Protein AF-A0A846FZV4-F1 (afdb_monomer)

pLDDT: mean 85.14, std 14.46, range [34.59, 98.0]

Structure (mmCIF, N/CA/C/O backbone):
data_AF-A0A846FZV4-F1
#
_entry.id   AF-A0A846FZV4-F1
#
loop_
_atom_site.group_PDB
_atom_site.id
_atom_site.type_symbol
_atom_site.label_atom_id
_atom_site.label_alt_id
_atom_site.label_comp_id
_atom_site.label_asym_id
_atom_site.label_entity_id
_atom_site.label_seq_id
_atom_site.pdbx_PDB_ins_code
_atom_site.Cartn_x
_atom_site.Cartn_y
_atom_site.Cartn_z
_atom_site.occupancy
_atom_site.B_iso_or_equiv
_atom_site.auth_seq_id
_atom_site.auth_comp_id
_atom_site.auth_asym_id
_atom_site.auth_atom_id
_atom_site.pdbx_PDB_model_num
ATOM 1 N N . MET A 1 1 ? -3.092 -12.513 44.403 1.00 41.78 1 MET A N 1
ATOM 2 C CA . MET A 1 1 ? -2.602 -11.626 43.325 1.00 41.78 1 MET A CA 1
ATOM 3 C C . MET A 1 1 ? -3.564 -11.769 42.161 1.00 41.78 1 MET A C 1
ATOM 5 O O . MET A 1 1 ? -3.718 -12.885 41.684 1.00 41.78 1 MET A O 1
ATOM 9 N N . ALA A 1 2 ? -4.279 -10.711 41.774 1.00 41.66 2 ALA A N 1
ATOM 10 C CA . ALA A 1 2 ? -5.130 -10.760 40.585 1.00 41.66 2 ALA A CA 1
ATOM 11 C C . ALA A 1 2 ? -4.229 -10.895 39.349 1.00 41.66 2 ALA A C 1
ATOM 13 O O . ALA A 1 2 ? -3.274 -10.129 39.214 1.00 41.66 2 ALA A O 1
ATOM 14 N N . GLN A 1 3 ? -4.482 -11.891 38.492 1.00 39.38 3 GLN A N 1
ATOM 15 C CA . GLN A 1 3 ? -3.812 -11.974 37.195 1.00 39.38 3 GLN A CA 1
ATOM 16 C C . GLN A 1 3 ? -4.060 -10.669 36.442 1.00 39.38 3 GLN A C 1
ATOM 18 O O . GLN A 1 3 ? -5.192 -10.193 36.391 1.00 39.38 3 GLN A O 1
ATOM 23 N N . ASN A 1 4 ? -2.998 -10.085 35.888 1.00 41.81 4 ASN A N 1
ATOM 24 C CA . ASN A 1 4 ? -3.114 -8.930 35.015 1.00 41.81 4 ASN A CA 1
ATOM 25 C C . ASN A 1 4 ? -3.988 -9.328 33.807 1.00 41.81 4 ASN A C 1
ATOM 27 O O . ASN A 1 4 ? -3.527 -10.143 33.005 1.00 41.81 4 ASN A O 1
ATOM 31 N N . PRO A 1 5 ? -5.208 -8.782 33.642 1.00 47.88 5 PRO A N 1
ATOM 32 C CA . PRO A 1 5 ? -6.059 -9.112 32.498 1.00 47.88 5 PRO A CA 1
ATOM 33 C C . PRO A 1 5 ? -5.434 -8.658 31.167 1.00 47.88 5 PRO A C 1
ATOM 35 O O . PRO A 1 5 ? -5.835 -9.124 30.108 1.00 47.88 5 PRO A O 1
ATOM 38 N N . TYR A 1 6 ? -4.409 -7.798 31.221 1.00 45.16 6 TYR A N 1
ATOM 39 C CA . TYR A 1 6 ? -3.637 -7.330 30.071 1.00 45.16 6 TYR A CA 1
ATOM 40 C C . TYR A 1 6 ? -2.405 -8.190 29.755 1.00 45.16 6 TYR A C 1
ATOM 42 O O . TYR A 1 6 ? -1.621 -7.817 28.886 1.00 45.16 6 TYR A O 1
ATOM 50 N N . ALA A 1 7 ? -2.227 -9.349 30.400 1.00 47.22 7 ALA A N 1
ATOM 51 C CA . ALA A 1 7 ? -1.257 -10.365 29.970 1.00 47.22 7 ALA A CA 1
ATOM 52 C C . ALA A 1 7 ? -1.723 -11.117 28.703 1.00 47.22 7 ALA A C 1
ATOM 54 O O . ALA A 1 7 ? -1.349 -12.268 28.486 1.00 47.22 7 ALA A O 1
ATOM 55 N N . ALA A 1 8 ? -2.576 -10.486 27.890 1.00 54.94 8 ALA A N 1
ATOM 56 C CA . ALA A 1 8 ? -2.982 -11.004 26.603 1.00 54.94 8 ALA A CA 1
ATOM 57 C C . ALA A 1 8 ? -1.730 -11.156 25.744 1.00 54.94 8 ALA A C 1
ATOM 59 O O . ALA A 1 8 ? -0.975 -10.198 25.550 1.00 54.94 8 ALA A O 1
ATOM 60 N N . GLU A 1 9 ? -1.519 -12.376 25.254 1.00 65.00 9 GLU A N 1
ATOM 61 C CA . GLU A 1 9 ? -0.487 -12.667 24.278 1.00 65.00 9 GLU A CA 1
ATOM 62 C C . GLU A 1 9 ? -0.564 -11.615 23.178 1.00 65.00 9 GLU A C 1
ATOM 64 O O . GLU A 1 9 ? -1.635 -11.238 22.690 1.00 65.00 9 GLU A O 1
ATOM 69 N N . ASN A 1 10 ? 0.597 -11.073 22.863 1.00 73.38 10 ASN A N 1
ATOM 70 C CA . ASN A 1 10 ? 0.768 -10.092 21.824 1.00 73.38 10 ASN A CA 1
ATOM 71 C C . ASN A 1 10 ? 0.248 -10.774 20.536 1.00 73.38 10 ASN A C 1
ATOM 73 O O . ASN A 1 10 ? 0.775 -11.808 20.140 1.00 73.38 10 ASN A O 1
ATOM 77 N N . ARG A 1 11 ? -0.865 -10.301 19.955 1.00 82.81 11 ARG A N 1
ATOM 78 C CA . ARG A 1 11 ? -1.585 -10.973 18.852 1.00 82.81 11 ARG A CA 1
ATOM 79 C C . ARG A 1 11 ? -1.492 -10.151 17.582 1.00 82.81 11 ARG A C 1
ATOM 81 O O . ARG A 1 11 ? -1.585 -8.925 17.614 1.00 82.81 11 ARG A O 1
ATOM 88 N N . LEU A 1 12 ? -1.375 -10.824 16.440 1.00 87.88 12 LEU A N 1
ATOM 89 C CA . LEU A 1 12 ? -1.516 -10.165 15.149 1.00 87.88 12 LEU A CA 1
ATOM 90 C C . LEU A 1 12 ? -2.989 -10.146 14.736 1.00 87.88 12 LEU A C 1
ATOM 92 O O . LEU A 1 12 ? -3.585 -11.182 14.434 1.00 87.88 12 LEU A O 1
ATOM 96 N N . LEU A 1 13 ? -3.563 -8.950 14.699 1.00 92.38 13 LEU A N 1
ATOM 97 C CA . LEU A 1 13 ? -4.931 -8.725 14.253 1.00 92.38 13 LEU A CA 1
ATOM 98 C C . LEU A 1 13 ? -4.945 -7.956 12.942 1.00 92.38 13 LEU A C 1
ATOM 100 O O . LEU A 1 13 ? -3.939 -7.370 12.548 1.00 92.38 13 LEU A O 1
ATOM 104 N N . TYR A 1 14 ? -6.093 -7.930 12.279 1.00 94.69 14 TYR A N 1
ATOM 105 C CA . TYR A 1 14 ? -6.354 -7.024 11.176 1.00 94.69 14 TYR A CA 1
ATOM 106 C C . TYR A 1 14 ? -7.700 -6.323 11.322 1.00 94.69 14 TYR A C 1
ATOM 108 O O . TYR A 1 14 ? -8.612 -6.808 11.990 1.00 94.69 14 TYR A O 1
ATOM 116 N N . CYS A 1 15 ? -7.822 -5.191 10.635 1.00 95.50 15 CYS A N 1
ATOM 117 C CA . CYS A 1 15 ? -9.093 -4.532 10.365 1.00 95.50 15 CYS A CA 1
ATOM 118 C C . CYS A 1 15 ? -9.264 -4.327 8.858 1.00 95.50 15 CYS A C 1
ATOM 120 O O . CYS A 1 15 ? -8.285 -4.213 8.116 1.00 95.50 15 CYS A O 1
ATOM 122 N N . ASN A 1 16 ? -10.510 -4.286 8.398 1.00 94.50 16 ASN A N 1
ATOM 123 C CA . ASN A 1 16 ? -10.815 -3.946 7.013 1.00 94.50 16 ASN A CA 1
ATOM 124 C C . ASN A 1 16 ? -10.775 -2.424 6.840 1.00 94.50 16 ASN A C 1
ATOM 126 O O . ASN A 1 16 ? -11.541 -1.718 7.502 1.00 94.50 16 ASN A O 1
ATOM 130 N N . MET A 1 17 ? -9.912 -1.961 5.938 1.00 91.94 17 MET A N 1
ATOM 131 C CA . MET A 1 17 ? -9.709 -0.560 5.579 1.00 91.94 17 MET A CA 1
ATOM 132 C C . MET A 1 17 ? -10.002 -0.359 4.091 1.00 91.94 17 MET A C 1
ATOM 134 O O . MET A 1 17 ? -9.522 -1.121 3.253 1.00 91.94 17 MET A O 1
ATOM 138 N N . LYS A 1 18 ? -10.753 0.680 3.746 1.00 89.12 18 LYS A N 1
ATOM 139 C CA . LYS A 1 18 ? -10.981 1.106 2.366 1.00 89.12 18 LYS A CA 1
ATOM 140 C C . LYS A 1 18 ? -9.751 1.815 1.817 1.00 89.12 18 LYS A C 1
ATOM 142 O O . LYS A 1 18 ? -9.139 2.640 2.495 1.00 89.12 18 LYS A O 1
ATOM 147 N N . LEU A 1 19 ? -9.406 1.510 0.571 1.00 86.44 19 LEU A N 1
ATOM 148 C CA . LEU A 1 19 ? -8.358 2.212 -0.156 1.00 86.44 19 LEU A CA 1
ATOM 149 C C . LEU A 1 19 ? -8.976 3.251 -1.103 1.00 86.44 19 LEU A C 1
ATOM 151 O O . LEU A 1 19 ? -9.617 2.912 -2.100 1.00 86.44 19 LEU A O 1
ATOM 155 N N . GLY A 1 20 ? -8.777 4.528 -0.774 1.00 78.12 20 GLY A N 1
ATOM 156 C CA . GLY A 1 20 ? -9.335 5.651 -1.525 1.00 78.12 20 GLY A CA 1
ATOM 157 C C . GLY A 1 20 ? -10.863 5.696 -1.527 1.00 78.12 20 GLY A C 1
ATOM 158 O O . GLY A 1 20 ? -11.520 5.223 -0.601 1.00 78.12 20 GLY A O 1
ATOM 159 N N . SER A 1 21 ? -11.435 6.275 -2.583 1.00 66.50 21 SER A N 1
ATOM 160 C CA . SER A 1 21 ? -12.888 6.316 -2.810 1.00 66.50 21 SER A CA 1
ATOM 161 C C . SER A 1 21 ? -13.451 5.012 -3.389 1.00 66.50 21 SER A C 1
ATOM 163 O O . SER A 1 21 ? -14.666 4.870 -3.534 1.00 66.50 21 SER A O 1
ATOM 165 N N . THR A 1 22 ? -12.586 4.050 -3.722 1.00 57.44 22 THR A N 1
ATOM 166 C CA . THR A 1 22 ? -12.993 2.781 -4.329 1.00 57.44 22 THR A CA 1
ATOM 167 C C . THR A 1 22 ? -13.512 1.779 -3.297 1.00 57.44 22 THR A C 1
ATOM 169 O O . THR A 1 22 ? -13.169 1.823 -2.117 1.00 57.44 22 THR A O 1
ATOM 172 N N . ALA A 1 23 ? -14.334 0.826 -3.750 1.00 63.03 23 ALA A N 1
ATOM 173 C CA . ALA A 1 23 ? -14.846 -0.276 -2.929 1.00 63.03 23 ALA A CA 1
ATOM 174 C C . ALA A 1 23 ? -13.768 -1.311 -2.532 1.00 63.03 23 ALA A C 1
ATOM 176 O O . ALA A 1 23 ? -14.087 -2.320 -1.903 1.00 63.03 23 ALA A O 1
ATOM 177 N N . SER A 1 24 ? -12.502 -1.081 -2.893 1.00 78.56 24 SER A N 1
ATOM 178 C CA . SER A 1 24 ? -11.382 -1.959 -2.571 1.00 78.56 24 SER A CA 1
ATOM 179 C C . SER A 1 24 ? -11.110 -1.952 -1.068 1.00 78.56 24 SER A C 1
ATOM 181 O O . SER A 1 24 ? -10.745 -0.928 -0.485 1.00 78.56 24 SER A O 1
ATOM 183 N N . VAL A 1 25 ? -11.284 -3.115 -0.440 1.00 87.19 25 VAL A N 1
ATOM 184 C CA . VAL A 1 25 ? -11.028 -3.332 0.986 1.00 87.19 25 VAL A CA 1
ATOM 185 C C . VAL A 1 25 ? -9.708 -4.073 1.155 1.00 87.19 25 VAL A C 1
ATOM 187 O O . VAL A 1 25 ? -9.507 -5.152 0.602 1.00 87.19 25 VAL A O 1
ATOM 190 N N . VAL A 1 26 ? -8.826 -3.501 1.965 1.00 90.19 26 VAL A N 1
ATOM 191 C CA . VAL A 1 26 ? -7.531 -4.061 2.342 1.00 90.19 26 VAL A CA 1
ATOM 192 C C . VAL A 1 26 ? -7.580 -4.488 3.808 1.00 90.19 26 VAL A C 1
ATOM 194 O O . VAL A 1 26 ? -8.088 -3.758 4.661 1.00 90.19 26 VAL A O 1
ATOM 197 N N . LYS A 1 27 ? -7.025 -5.661 4.128 1.00 94.19 27 LYS A N 1
ATOM 198 C CA . LYS A 1 27 ? -6.912 -6.140 5.513 1.00 94.19 27 LYS A CA 1
ATOM 199 C C . LYS A 1 27 ? -5.638 -5.574 6.144 1.00 94.19 27 LYS A C 1
ATOM 201 O O . LYS A 1 27 ? -4.555 -6.112 5.943 1.00 94.19 27 LYS A O 1
ATOM 206 N N . TYR A 1 28 ? -5.744 -4.480 6.893 1.00 94.31 28 TYR A N 1
ATOM 207 C CA . TYR A 1 28 ? -4.599 -3.852 7.556 1.00 94.31 28 TYR A CA 1
ATOM 208 C C . TYR A 1 28 ? -4.253 -4.600 8.844 1.00 94.31 28 TYR A C 1
ATOM 210 O O . TYR A 1 28 ? -5.001 -4.527 9.820 1.00 94.31 28 TYR A O 1
ATOM 218 N N . GLY A 1 29 ? -3.131 -5.314 8.829 1.00 94.06 29 GLY A N 1
ATOM 219 C CA . GLY A 1 29 ? -2.602 -6.111 9.927 1.00 94.06 29 GLY A CA 1
ATOM 220 C C . GLY A 1 29 ? -1.671 -5.326 10.853 1.00 94.06 29 GLY A C 1
ATOM 221 O O . GLY A 1 29 ? -0.803 -4.573 10.401 1.00 94.06 29 GLY A O 1
ATOM 222 N N . PHE A 1 30 ? -1.831 -5.519 12.160 1.00 92.44 30 PHE A N 1
ATOM 223 C CA . PHE A 1 30 ? -1.036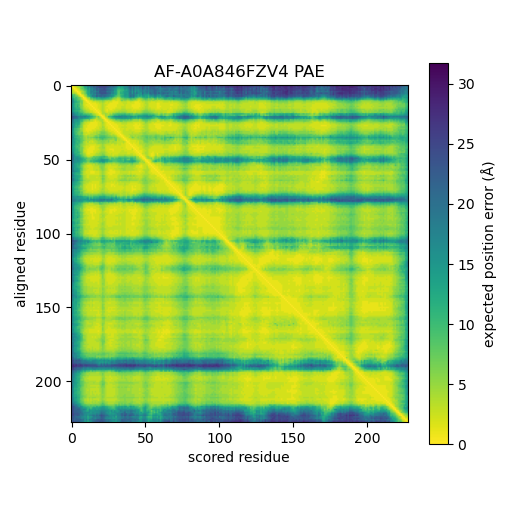 -4.867 13.195 1.00 92.44 30 PHE A CA 1
ATOM 224 C C . PHE A 1 30 ? -0.952 -5.725 14.468 1.00 92.44 30 PHE A C 1
ATOM 226 O O . PHE A 1 30 ? -1.917 -6.412 14.814 1.00 92.44 30 PHE A O 1
ATOM 233 N N . PRO A 1 31 ? 0.195 -5.713 15.172 1.00 89.81 31 PRO A N 1
ATOM 234 C CA . PRO A 1 31 ? 0.311 -6.363 16.469 1.00 89.81 31 PRO A CA 1
ATOM 235 C C . PRO A 1 31 ? -0.431 -5.544 17.526 1.00 89.81 31 PRO A C 1
ATOM 237 O O . PRO A 1 31 ? -0.379 -4.310 17.517 1.00 89.81 31 PRO A O 1
ATOM 240 N N . THR A 1 32 ? -1.122 -6.219 18.436 1.00 87.81 32 THR A N 1
ATOM 241 C CA . THR A 1 32 ? -1.786 -5.566 19.558 1.00 87.81 32 THR A CA 1
ATOM 242 C C . THR A 1 32 ? -2.057 -6.527 20.711 1.00 87.81 32 THR A C 1
ATOM 244 O O . THR A 1 32 ? -2.087 -7.744 20.540 1.00 87.81 32 THR A O 1
ATOM 247 N N . ASN A 1 33 ? -2.289 -5.954 21.885 1.00 83.50 33 ASN A N 1
ATOM 248 C CA . ASN A 1 33 ? -2.624 -6.636 23.127 1.00 83.50 33 ASN A CA 1
ATOM 249 C C . ASN A 1 33 ? -4.042 -6.289 23.616 1.00 83.50 33 ASN A C 1
ATOM 251 O O . ASN A 1 33 ? -4.331 -6.474 24.796 1.00 83.50 33 ASN A O 1
ATOM 255 N N . ILE A 1 34 ? -4.915 -5.757 22.745 1.00 83.44 34 ILE A N 1
ATOM 256 C CA . ILE A 1 34 ? -6.271 -5.375 23.165 1.00 83.44 34 ILE A CA 1
ATOM 257 C C . ILE A 1 34 ? -7.072 -6.587 23.638 1.00 83.44 34 ILE A C 1
ATOM 259 O O . ILE A 1 34 ? -6.845 -7.711 23.173 1.00 83.44 34 ILE A O 1
ATOM 263 N N . ASP A 1 35 ? -8.041 -6.343 24.517 1.00 78.75 35 ASP A N 1
ATOM 264 C CA . ASP A 1 35 ? -8.894 -7.394 25.061 1.00 78.75 35 ASP A CA 1
ATOM 265 C C . ASP A 1 35 ? -9.834 -8.007 24.002 1.00 78.75 35 ASP A C 1
ATOM 267 O O . ASP A 1 35 ? -10.221 -7.380 23.013 1.00 78.75 35 ASP A O 1
ATOM 271 N N . GLY A 1 36 ? -10.219 -9.268 24.220 1.00 75.50 36 GLY A N 1
ATOM 272 C CA . GLY A 1 36 ? -11.151 -10.000 23.365 1.00 75.50 36 GLY A CA 1
ATOM 273 C C . GLY A 1 36 ? -12.501 -9.298 23.170 1.00 75.50 36 GLY A C 1
ATOM 274 O O . GLY A 1 36 ? -13.050 -9.348 22.069 1.00 75.50 36 GLY A O 1
ATOM 275 N N . THR A 1 37 ? -13.023 -8.612 24.192 1.00 76.12 37 THR A N 1
ATOM 276 C CA . THR A 1 37 ? -14.320 -7.915 24.105 1.00 76.12 37 THR A CA 1
ATOM 277 C C . THR A 1 37 ? -14.284 -6.720 23.147 1.00 76.12 37 THR A C 1
ATOM 279 O O . THR A 1 37 ? -15.260 -6.457 22.439 1.00 76.12 37 THR A O 1
ATOM 282 N N . THR A 1 38 ? -13.134 -6.055 23.032 1.00 83.44 38 THR A N 1
ATOM 283 C CA . THR A 1 38 ? -12.924 -4.903 22.146 1.00 83.44 38 THR A CA 1
ATOM 284 C C . THR A 1 38 ? -12.819 -5.306 20.671 1.00 83.44 38 THR A C 1
ATOM 286 O O . THR A 1 38 ? -13.140 -4.510 19.782 1.00 83.44 38 THR A O 1
ATOM 289 N N . LEU A 1 39 ? -12.453 -6.562 20.381 1.00 87.00 39 LEU A N 1
ATOM 290 C CA . LEU A 1 39 ? -12.300 -7.066 19.011 1.00 87.00 39 LEU A CA 1
ATOM 291 C C . LEU A 1 39 ? -13.573 -6.897 18.182 1.00 87.00 39 LEU A C 1
ATOM 293 O O . LEU A 1 39 ? -13.536 -6.325 17.091 1.00 87.00 39 LEU A O 1
ATOM 297 N N . GLY A 1 40 ? -14.704 -7.365 18.717 1.00 85.38 40 GLY A N 1
ATOM 298 C CA . GLY A 1 40 ? -15.989 -7.315 18.023 1.00 85.38 40 GLY A CA 1
ATOM 299 C C . GLY A 1 40 ? -16.465 -5.882 17.796 1.00 85.38 40 GLY A C 1
ATOM 300 O O . GLY A 1 40 ? -16.895 -5.544 16.695 1.00 85.38 40 GLY A O 1
ATOM 301 N N . ALA A 1 41 ? -16.311 -5.020 18.805 1.00 89.00 41 ALA A N 1
ATOM 302 C CA . ALA A 1 41 ? -16.742 -3.624 18.744 1.00 89.00 41 ALA A CA 1
ATOM 303 C C . ALA A 1 41 ? -15.993 -2.806 17.678 1.00 89.00 41 ALA A C 1
ATOM 305 O O . ALA A 1 41 ? -16.564 -1.887 17.093 1.00 89.00 41 ALA A O 1
ATOM 306 N N . LEU A 1 42 ? -14.724 -3.138 17.417 1.00 94.44 42 LEU A N 1
ATOM 307 C CA . LEU A 1 42 ? -13.881 -2.430 16.450 1.00 94.44 42 LEU A CA 1
ATOM 308 C C . LEU A 1 42 ? -13.762 -3.147 15.093 1.00 94.44 42 LEU A C 1
ATOM 310 O O . LEU A 1 42 ? -13.123 -2.635 14.169 1.00 94.44 42 LEU A O 1
ATOM 314 N N . GLY A 1 43 ? -14.394 -4.316 14.945 1.00 94.44 43 GLY A N 1
ATOM 315 C CA . GLY A 1 43 ? -14.357 -5.105 13.711 1.00 94.44 43 GLY A CA 1
ATOM 316 C C . GLY A 1 43 ? -12.975 -5.676 13.429 1.00 94.44 43 GLY A C 1
ATOM 317 O O . GLY A 1 43 ? -12.517 -5.654 12.284 1.00 94.44 43 GLY A O 1
ATOM 318 N N . LEU A 1 44 ? -12.298 -6.125 14.484 1.00 94.62 44 LEU A N 1
ATOM 319 C CA . LEU A 1 44 ? -10.983 -6.738 14.411 1.00 94.62 44 LEU A CA 1
ATOM 320 C C . LEU A 1 44 ? -11.108 -8.252 14.331 1.00 94.62 44 LEU A C 1
ATOM 322 O O . LEU A 1 44 ? -11.956 -8.859 14.981 1.00 94.62 44 LEU A O 1
ATOM 326 N N . ALA A 1 45 ? -10.216 -8.861 13.563 1.00 92.62 45 ALA A N 1
ATOM 327 C CA . ALA A 1 45 ? -10.119 -10.306 13.436 1.00 92.62 45 ALA A CA 1
ATOM 328 C C . ALA A 1 45 ? -8.655 -10.750 13.486 1.00 92.62 45 ALA A C 1
ATOM 330 O O . ALA A 1 45 ? -7.741 -9.959 13.258 1.00 92.62 45 ALA A O 1
ATOM 331 N N . VAL A 1 46 ? -8.427 -12.023 13.804 1.00 90.00 46 VAL A N 1
ATOM 332 C CA . VAL A 1 46 ? -7.082 -12.615 13.831 1.00 90.00 46 VAL A CA 1
ATOM 333 C C . VAL A 1 46 ? -6.516 -12.648 12.414 1.00 90.00 46 VAL A C 1
ATOM 335 O O . VAL A 1 46 ? -7.197 -13.069 11.487 1.00 90.00 46 VAL A O 1
ATOM 338 N N . ALA A 1 47 ? -5.279 -12.184 12.235 1.00 88.38 47 ALA A N 1
ATOM 339 C CA . ALA A 1 47 ? -4.641 -12.049 10.922 1.00 88.38 47 ALA A CA 1
ATOM 340 C C . ALA A 1 47 ? -3.901 -13.300 10.441 1.00 88.38 47 ALA A C 1
ATOM 342 O O . ALA A 1 47 ? -3.326 -13.278 9.351 1.00 88.38 47 ALA A O 1
ATOM 343 N N . THR A 1 48 ? -3.896 -14.363 11.239 1.00 82.75 48 THR A N 1
ATOM 344 C CA . THR A 1 48 ? -3.148 -15.593 10.982 1.00 82.75 48 THR A CA 1
ATOM 345 C C . THR A 1 48 ? -4.054 -16.808 10.832 1.00 82.75 48 THR A C 1
ATOM 347 O O . THR A 1 48 ? -5.113 -16.888 11.453 1.00 82.75 48 THR A O 1
ATOM 350 N N . GLU A 1 49 ? -3.612 -17.779 10.035 1.00 73.62 49 GLU A N 1
ATOM 351 C CA . GLU A 1 49 ? -4.278 -19.072 9.879 1.00 73.62 49 GLU A CA 1
ATOM 352 C C . GLU A 1 49 ? -3.825 -20.071 10.954 1.00 73.62 49 GLU A C 1
ATOM 354 O O . GLU A 1 49 ? -2.653 -20.461 11.029 1.00 73.62 49 GLU A O 1
ATOM 359 N N . GLY A 1 50 ? -4.775 -20.511 11.784 1.00 68.62 50 GLY A N 1
ATOM 360 C CA . GLY A 1 50 ? -4.536 -21.499 12.837 1.00 68.62 50 GLY A CA 1
ATOM 361 C C . GLY A 1 50 ? -3.412 -21.084 13.793 1.00 68.62 50 GLY A C 1
ATOM 362 O O . GLY A 1 50 ? -3.276 -19.917 14.151 1.00 68.62 50 GLY A O 1
ATOM 363 N N . THR A 1 51 ? -2.582 -22.049 14.185 1.00 64.62 51 THR A N 1
ATOM 364 C CA . THR A 1 51 ? -1.410 -21.846 15.056 1.00 64.62 51 THR A CA 1
ATOM 365 C C . THR A 1 51 ? -0.134 -21.481 14.288 1.00 64.62 51 THR A C 1
ATOM 367 O O . THR A 1 51 ? 0.936 -21.368 14.879 1.00 64.62 51 THR A O 1
ATOM 370 N N . SER A 1 52 ? -0.206 -21.316 12.963 1.00 59.16 52 SER A N 1
ATOM 371 C CA . SER A 1 52 ? 0.975 -21.382 12.091 1.00 59.16 52 SER A CA 1
ATOM 372 C C . SER A 1 52 ? 1.722 -20.058 11.861 1.00 59.16 52 SER A C 1
ATOM 374 O O . SER A 1 52 ? 2.705 -20.046 11.126 1.00 59.16 52 SER A O 1
ATOM 376 N N . ASN A 1 53 ? 1.310 -18.934 12.464 1.00 66.38 53 ASN A N 1
ATOM 377 C CA . ASN A 1 53 ? 1.854 -17.588 12.177 1.00 66.38 53 ASN A CA 1
ATOM 378 C C . ASN A 1 53 ? 1.871 -17.211 10.673 1.00 66.38 53 ASN A C 1
ATOM 380 O O . ASN A 1 53 ? 2.518 -16.239 10.276 1.00 66.38 53 ASN A O 1
ATOM 384 N N . VAL A 1 54 ? 1.153 -17.956 9.826 1.00 74.94 54 VAL A N 1
ATOM 385 C CA . VAL A 1 54 ? 0.979 -17.664 8.401 1.00 74.94 54 VAL A CA 1
ATOM 386 C C . VAL A 1 54 ? -0.117 -16.621 8.261 1.00 74.94 54 VAL A C 1
ATOM 388 O O . VAL A 1 54 ? -1.192 -16.782 8.834 1.00 74.94 54 VAL A O 1
ATOM 391 N N . LEU A 1 55 ? 0.145 -15.550 7.510 1.00 80.00 55 LEU A N 1
ATOM 392 C CA . LEU A 1 55 ? -0.857 -14.518 7.266 1.00 80.00 55 LEU A CA 1
ATOM 393 C C . LEU A 1 55 ? -2.015 -15.028 6.422 1.00 80.00 55 LEU A C 1
ATOM 395 O O . LEU A 1 55 ? -1.805 -15.670 5.394 1.00 80.00 55 LEU A O 1
ATOM 399 N N . LEU A 1 56 ? -3.218 -14.595 6.789 1.00 86.06 56 LEU A N 1
ATOM 400 C CA . LEU A 1 56 ? -4.380 -14.717 5.925 1.00 86.06 56 LEU A CA 1
ATOM 401 C C . LEU A 1 56 ? -4.143 -13.988 4.589 1.00 86.06 56 LEU A C 1
ATOM 403 O O . LEU A 1 56 ? -3.578 -12.884 4.567 1.00 86.06 56 LEU A O 1
ATOM 407 N N . PRO A 1 57 ? -4.656 -14.528 3.470 1.00 84.38 57 PRO A N 1
ATOM 408 C CA . PRO A 1 57 ? -4.618 -13.844 2.188 1.00 84.38 57 PRO A CA 1
ATOM 409 C C . PRO A 1 57 ? -5.209 -12.428 2.254 1.00 84.38 57 PRO A C 1
ATOM 411 O O . PRO A 1 57 ? -6.278 -12.193 2.839 1.00 84.38 57 PRO A O 1
ATOM 414 N N . GLY A 1 58 ? -4.499 -11.482 1.633 1.00 86.19 58 GLY A N 1
ATOM 415 C CA . GLY A 1 58 ? -4.873 -10.068 1.566 1.00 86.19 58 GLY A CA 1
ATOM 416 C C . GLY A 1 58 ? -4.486 -9.234 2.793 1.00 86.19 58 GLY A C 1
ATOM 417 O O . GLY A 1 58 ? -4.747 -8.031 2.790 1.00 86.19 58 GLY A O 1
ATOM 418 N N . VAL A 1 59 ? -3.878 -9.833 3.828 1.00 90.62 59 VAL A N 1
ATOM 419 C CA . VAL A 1 59 ? -3.353 -9.081 4.977 1.00 90.62 59 VAL A CA 1
ATOM 420 C C . VAL A 1 59 ? -2.088 -8.326 4.589 1.00 90.62 59 VAL A C 1
ATOM 422 O O . VAL A 1 59 ? -1.127 -8.897 4.075 1.00 90.62 59 VAL A O 1
ATOM 425 N N . VAL A 1 60 ? -2.093 -7.028 4.879 1.00 92.00 60 VAL A N 1
ATOM 426 C CA . VAL A 1 60 ? -0.979 -6.112 4.653 1.00 92.00 60 VAL A CA 1
ATOM 427 C C . VAL A 1 60 ? -0.418 -5.659 5.993 1.00 92.00 60 VAL A C 1
ATOM 429 O O . VAL A 1 60 ? -1.174 -5.360 6.909 1.00 92.00 60 VAL A O 1
ATOM 432 N N . ILE A 1 61 ? 0.902 -5.586 6.132 1.00 91.00 61 ILE A N 1
ATOM 433 C CA . ILE A 1 61 ? 1.564 -5.223 7.387 1.00 91.00 61 ILE A CA 1
ATOM 434 C C . ILE A 1 61 ? 2.577 -4.111 7.167 1.00 91.00 61 ILE A C 1
ATOM 436 O O . ILE A 1 61 ? 3.331 -4.103 6.192 1.00 91.00 61 ILE A O 1
ATOM 440 N N . GLY A 1 62 ? 2.625 -3.186 8.127 1.00 88.44 62 GLY A N 1
ATOM 441 C CA . GLY A 1 62 ? 3.602 -2.102 8.157 1.00 88.44 62 GLY A CA 1
ATOM 442 C C . GLY A 1 62 ? 3.308 -0.988 7.158 1.00 88.44 62 GLY A C 1
ATOM 443 O O . GLY A 1 62 ? 4.193 -0.193 6.879 1.00 88.44 62 GLY A O 1
ATOM 444 N N . CYS A 1 63 ? 2.093 -0.919 6.609 1.00 90.94 63 CYS A N 1
ATOM 445 C CA . CYS A 1 63 ? 1.708 0.181 5.733 1.00 90.94 63 CYS A CA 1
ATOM 446 C C . CYS A 1 63 ? 1.743 1.512 6.505 1.00 90.94 63 CYS A C 1
ATOM 448 O O . CYS A 1 63 ? 1.137 1.666 7.567 1.00 90.94 63 CYS A O 1
ATOM 450 N N . ASN A 1 64 ? 2.468 2.489 5.962 1.00 89.94 64 ASN A N 1
ATOM 451 C CA . ASN A 1 64 ? 2.586 3.817 6.553 1.00 89.94 64 ASN A CA 1
ATOM 452 C C . ASN A 1 64 ? 1.482 4.761 6.078 1.00 89.94 64 A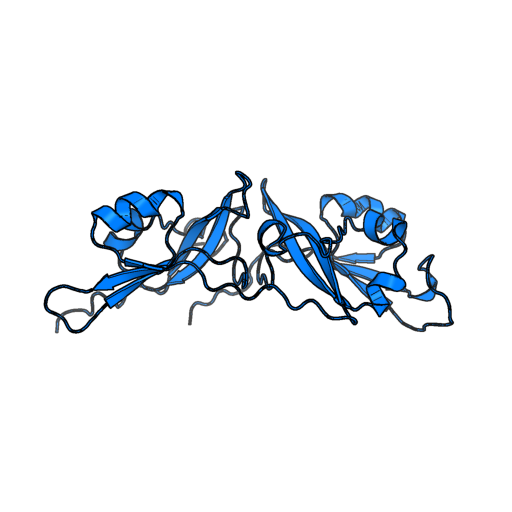SN A C 1
ATOM 454 O O . ASN A 1 64 ? 1.090 5.647 6.839 1.00 89.94 64 ASN A O 1
ATOM 458 N N . ALA A 1 65 ? 1.000 4.589 4.846 1.00 90.31 65 ALA A N 1
ATOM 459 C CA . ALA A 1 65 ? -0.085 5.382 4.289 1.00 90.31 65 ALA A CA 1
ATOM 460 C C . ALA A 1 65 ? -0.790 4.631 3.142 1.00 90.31 65 ALA A C 1
ATOM 462 O O . ALA A 1 65 ? -0.091 4.124 2.265 1.00 90.31 65 ALA A O 1
ATOM 463 N N . PRO A 1 66 ? -2.133 4.605 3.102 1.00 90.44 66 PRO A N 1
ATOM 464 C CA . PRO A 1 66 ? -3.054 5.045 4.154 1.00 90.44 66 PRO A CA 1
ATOM 465 C C . PRO A 1 66 ? -3.000 4.150 5.406 1.00 90.44 66 PRO A C 1
ATOM 467 O O . PRO A 1 66 ? -2.444 3.050 5.389 1.00 90.44 66 PRO A O 1
ATOM 470 N N . LYS A 1 67 ? -3.554 4.660 6.511 1.00 90.75 67 LYS A N 1
ATOM 471 C CA . LYS A 1 67 ? -3.752 3.922 7.767 1.00 90.75 67 LYS A CA 1
ATOM 472 C C . LYS A 1 67 ? -5.242 3.896 8.111 1.00 90.75 67 LYS A C 1
ATOM 474 O O . LYS A 1 67 ? -5.927 4.847 7.740 1.00 90.75 67 LYS A O 1
ATOM 479 N N . PRO A 1 68 ? -5.727 2.882 8.844 1.00 93.62 68 PRO A N 1
ATOM 480 C CA . PRO A 1 68 ? -7.107 2.857 9.310 1.00 93.62 68 PRO A CA 1
ATOM 481 C C . PRO A 1 68 ? -7.382 3.973 10.321 1.00 93.62 68 PRO A C 1
ATOM 483 O O . PRO A 1 68 ? -6.458 4.531 10.926 1.00 93.62 68 PRO A O 1
ATOM 486 N N . PHE A 1 69 ? -8.665 4.266 10.539 1.00 95.31 69 PHE A N 1
ATOM 487 C CA . PHE A 1 69 ? -9.100 5.116 11.645 1.00 95.31 69 PHE A CA 1
ATOM 488 C C . PHE A 1 69 ? -8.633 4.531 12.979 1.00 95.31 69 PHE A C 1
ATOM 490 O O . PHE A 1 69 ? -8.473 3.315 13.122 1.00 95.31 69 PHE A O 1
ATOM 497 N N . ARG A 1 70 ? -8.439 5.400 13.973 1.00 95.56 70 ARG A N 1
ATOM 498 C CA . ARG A 1 70 ? -8.144 4.983 15.344 1.00 95.56 70 ARG A CA 1
ATOM 499 C C . ARG A 1 70 ? -9.363 5.220 16.222 1.00 95.56 70 ARG A C 1
ATOM 501 O O . ARG A 1 70 ? -9.944 6.299 16.172 1.00 95.56 70 ARG A O 1
ATOM 508 N N . ALA A 1 71 ? -9.739 4.232 17.016 1.00 96.81 71 ALA A N 1
ATOM 509 C CA . ALA A 1 71 ? -10.770 4.351 18.032 1.00 96.81 71 ALA A CA 1
ATOM 510 C C . ALA A 1 71 ? -10.113 4.402 19.412 1.00 96.81 71 ALA A C 1
ATOM 512 O O . ALA A 1 71 ? -9.190 3.631 19.677 1.00 96.81 71 ALA A O 1
ATOM 513 N N . THR A 1 72 ? -10.597 5.293 20.273 1.00 95.19 72 THR A N 1
ATOM 514 C CA . THR A 1 72 ? -10.179 5.409 21.674 1.00 95.19 72 THR A CA 1
ATOM 515 C C . THR A 1 72 ? -11.409 5.466 22.573 1.00 95.19 72 THR A C 1
ATOM 517 O O . THR A 1 72 ? -12.380 6.143 22.234 1.00 95.19 72 THR A O 1
ATOM 520 N N . LYS A 1 73 ? -11.378 4.781 23.715 1.00 92.81 73 LYS A N 1
ATOM 521 C CA . LYS A 1 73 ? -12.435 4.822 24.728 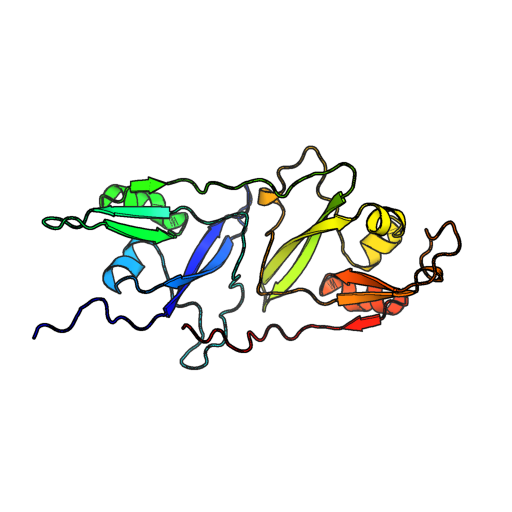1.00 92.81 73 LYS A CA 1
ATOM 522 C C . LYS A 1 73 ? -11.825 4.922 26.119 1.00 92.81 73 LYS A C 1
ATOM 524 O O . LYS A 1 73 ? -10.907 4.174 26.447 1.00 92.81 73 LYS A O 1
ATOM 529 N N . ASP A 1 74 ? -12.348 5.839 26.922 1.00 90.25 74 ASP A N 1
ATOM 530 C CA . ASP A 1 74 ? -11.921 5.999 28.308 1.00 90.25 74 ASP A CA 1
ATOM 531 C C . ASP A 1 74 ? -12.480 4.857 29.163 1.00 90.25 74 ASP A C 1
ATOM 533 O O . ASP A 1 74 ? -13.644 4.461 29.038 1.00 90.25 74 ASP A O 1
ATOM 537 N N . LEU A 1 75 ? -11.633 4.302 30.024 1.00 85.56 75 LEU A N 1
ATOM 538 C CA . LEU A 1 75 ? -11.984 3.197 30.903 1.00 85.56 75 LEU A CA 1
ATOM 539 C C . LEU A 1 75 ? -12.659 3.757 32.159 1.00 85.56 75 LEU A C 1
ATOM 541 O O . LEU A 1 75 ? -12.016 4.388 33.001 1.00 85.56 75 LEU A O 1
ATOM 545 N N . ALA A 1 76 ? -13.969 3.531 32.282 1.00 78.12 76 ALA A N 1
ATOM 546 C CA . ALA A 1 76 ? -14.782 4.054 33.377 1.00 78.12 76 ALA A CA 1
ATOM 547 C C . ALA A 1 76 ? -14.167 3.740 34.754 1.00 78.12 76 ALA A C 1
ATOM 549 O O . ALA A 1 76 ? -13.836 2.595 35.055 1.00 78.12 76 ALA A O 1
ATOM 550 N N . GLY A 1 77 ? -14.020 4.767 35.595 1.00 73.06 77 GLY A N 1
ATOM 551 C CA . GLY A 1 77 ? -13.494 4.621 36.957 1.00 73.06 77 GLY A CA 1
ATOM 552 C C . GLY A 1 77 ? -11.975 4.439 37.063 1.00 73.06 77 GLY A C 1
ATOM 553 O O . GLY A 1 77 ? -11.476 4.240 38.167 1.00 73.06 77 GLY A O 1
ATOM 554 N N . THR A 1 78 ? -11.223 4.539 35.962 1.00 66.19 78 THR A N 1
ATOM 555 C CA . THR A 1 78 ? -9.751 4.480 35.964 1.00 66.19 78 THR A CA 1
ATOM 556 C C . THR A 1 78 ? -9.152 5.632 35.153 1.00 66.19 78 THR A C 1
ATOM 558 O O . THR A 1 78 ? -9.788 6.153 34.243 1.00 66.19 78 THR A O 1
ATOM 561 N N . GLN A 1 79 ? -7.915 6.043 35.452 1.00 74.06 79 GLN A N 1
ATOM 562 C CA . GLN A 1 79 ? -7.173 7.047 34.664 1.00 74.06 79 GLN A CA 1
ATOM 563 C C . GLN A 1 79 ? -6.595 6.455 33.357 1.00 74.06 79 GLN A C 1
ATOM 565 O O . GLN A 1 79 ? -5.447 6.714 33.003 1.00 74.06 79 GLN A O 1
ATOM 570 N N . GLY A 1 80 ? -7.355 5.603 32.663 1.00 83.12 80 GLY A N 1
ATOM 571 C CA . GLY A 1 80 ? -6.890 4.852 31.497 1.00 83.12 80 GLY A CA 1
ATOM 572 C C . GLY A 1 80 ? -7.776 5.049 30.272 1.00 83.12 80 GLY A C 1
ATOM 573 O O . GLY A 1 80 ? -8.972 5.300 30.389 1.00 83.12 80 GLY A O 1
ATOM 574 N N . SER A 1 81 ? -7.190 4.889 29.088 1.00 88.75 81 SER A N 1
ATOM 575 C CA . SER A 1 81 ? -7.932 4.765 27.832 1.00 88.75 81 SER A CA 1
ATOM 576 C C . SER A 1 81 ? -7.453 3.533 27.073 1.00 88.75 81 SER A C 1
ATOM 578 O O . SER A 1 81 ? -6.268 3.196 27.091 1.00 88.75 81 SER A O 1
ATOM 580 N N . GLU A 1 82 ? -8.378 2.857 26.404 1.00 89.69 82 GLU A N 1
ATOM 581 C CA . GLU A 1 82 ? -8.069 1.807 25.442 1.00 89.69 82 GLU A CA 1
ATOM 582 C C . GLU A 1 82 ? -8.096 2.406 24.036 1.00 89.69 82 GLU A C 1
ATOM 584 O O . GLU A 1 82 ? -8.971 3.211 23.715 1.00 89.69 82 GLU A O 1
ATOM 589 N N . SER A 1 83 ? -7.140 2.033 23.182 1.00 92.56 83 SER A N 1
ATOM 590 C CA . SER A 1 83 ? -7.127 2.498 21.795 1.00 92.56 83 SER A CA 1
ATOM 591 C C . SER A 1 83 ? -6.630 1.440 20.823 1.00 92.56 83 SER A C 1
ATOM 593 O O . SER A 1 83 ? -5.671 0.722 21.099 1.00 92.56 83 SER A O 1
ATOM 595 N N . SER A 1 84 ? -7.249 1.385 19.648 1.00 95.06 84 SER A N 1
ATOM 596 C CA . SER A 1 84 ? -6.863 0.475 18.568 1.00 95.06 84 SER A CA 1
ATOM 597 C C . SER A 1 84 ? -7.246 1.049 17.208 1.00 95.06 84 SER A C 1
ATOM 599 O O . SER A 1 84 ? -7.883 2.101 17.116 1.00 95.06 84 SER A O 1
ATOM 601 N N . PHE A 1 85 ? -6.847 0.373 16.135 1.00 95.94 85 PHE A N 1
ATOM 602 C CA . PHE A 1 85 ? -7.434 0.634 14.826 1.00 95.94 85 PHE A CA 1
ATOM 603 C C . PHE A 1 85 ? -8.872 0.112 14.779 1.00 95.94 85 PHE A C 1
ATOM 605 O O . PHE A 1 85 ? -9.252 -0.763 15.554 1.00 95.94 85 PHE A O 1
ATOM 612 N N . ILE A 1 86 ? -9.672 0.663 13.873 1.00 96.38 86 ILE A N 1
ATOM 613 C CA . ILE A 1 86 ? -11.068 0.276 13.681 1.00 96.38 86 ILE A CA 1
ATOM 614 C C . ILE A 1 86 ? -11.347 0.043 12.200 1.00 96.38 86 ILE A C 1
ATOM 616 O O . ILE A 1 86 ? -10.844 0.770 11.340 1.00 96.38 86 ILE A O 1
ATOM 620 N N . SER A 1 87 ? -12.156 -0.974 11.904 1.00 96.06 87 SER A N 1
ATOM 621 C CA . SER A 1 87 ? -12.653 -1.185 10.549 1.00 96.06 87 SER A CA 1
ATOM 622 C C . SER A 1 87 ? -13.639 -0.090 10.143 1.00 96.06 87 SER A C 1
ATOM 624 O O . SER A 1 87 ? -14.515 0.279 10.925 1.00 96.06 87 SER A O 1
ATOM 626 N N . ASP A 1 88 ? -13.576 0.361 8.888 1.00 93.31 88 ASP A N 1
ATOM 627 C CA . ASP A 1 88 ? -14.489 1.392 8.369 1.00 93.31 88 ASP A CA 1
ATOM 628 C C . ASP A 1 88 ? -15.971 1.049 8.574 1.00 93.31 88 ASP A C 1
ATOM 630 O O . ASP A 1 88 ? -16.785 1.928 8.857 1.00 93.31 88 ASP A O 1
ATOM 634 N N . ALA A 1 89 ? -16.326 -0.236 8.481 1.00 93.88 89 ALA A N 1
ATOM 635 C CA . ALA A 1 89 ? -17.700 -0.700 8.653 1.00 93.88 89 ALA A CA 1
ATOM 636 C C . ALA A 1 89 ? -18.214 -0.574 10.100 1.00 93.88 89 ALA A C 1
ATOM 638 O O . ALA A 1 89 ? -19.423 -0.538 10.310 1.00 93.88 89 ALA A O 1
ATOM 639 N N . GLN A 1 90 ? -17.320 -0.490 11.093 1.00 96.12 90 GLN A N 1
ATOM 640 C CA . GLN A 1 90 ? -17.677 -0.429 12.515 1.00 96.12 90 GLN A CA 1
ATOM 641 C C . GLN A 1 90 ? -17.670 0.985 13.095 1.00 96.12 90 GLN A C 1
ATOM 643 O O . GLN A 1 90 ? -18.030 1.168 14.254 1.00 96.12 90 GLN A O 1
ATOM 648 N N . ILE A 1 91 ? -17.317 2.009 12.310 1.00 95.19 91 ILE A N 1
ATOM 649 C CA . ILE A 1 91 ? -17.215 3.391 12.805 1.00 95.19 91 ILE A CA 1
ATOM 650 C C . ILE A 1 91 ? -18.530 3.872 13.435 1.00 95.19 91 ILE A C 1
ATOM 652 O O . ILE A 1 91 ? -18.506 4.478 14.506 1.00 95.19 91 ILE A O 1
ATOM 656 N N . ALA A 1 92 ? -19.673 3.613 12.793 1.00 95.56 92 ALA A N 1
ATOM 657 C CA . ALA A 1 92 ? -20.974 4.040 13.309 1.00 95.56 92 ALA A CA 1
ATOM 658 C C . ALA A 1 92 ? -21.331 3.318 14.621 1.00 95.56 92 ALA A C 1
ATOM 660 O O . ALA A 1 92 ? -21.673 3.969 15.609 1.00 95.56 92 ALA A O 1
ATOM 661 N N . THR A 1 93 ? -21.174 1.993 14.650 1.00 95.19 93 THR A N 1
ATOM 662 C C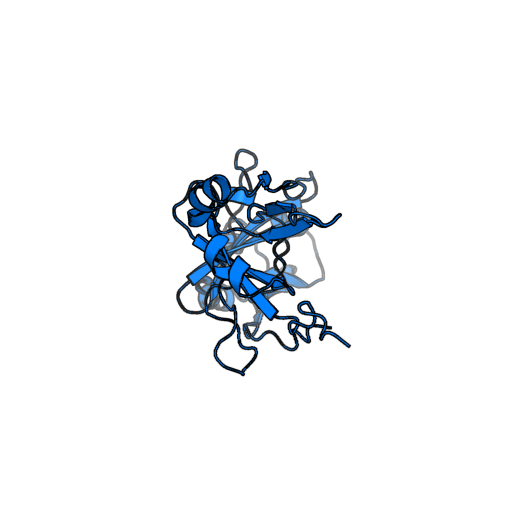A . THR A 1 93 ? -21.429 1.153 15.828 1.00 95.19 93 THR A CA 1
ATOM 663 C C . THR A 1 93 ? -20.534 1.538 17.005 1.00 95.19 93 THR A C 1
ATOM 665 O O . THR A 1 93 ? -21.015 1.709 18.123 1.00 95.19 93 THR A O 1
ATOM 668 N N . ALA A 1 94 ? -19.239 1.748 16.763 1.00 95.12 94 ALA A N 1
ATOM 669 C CA . ALA A 1 94 ? -18.294 2.125 17.806 1.00 95.12 94 ALA A CA 1
ATOM 670 C C . ALA A 1 94 ? -18.611 3.510 18.389 1.00 95.12 94 ALA A C 1
ATOM 672 O O . ALA A 1 94 ? -18.594 3.671 19.608 1.00 95.12 94 ALA A O 1
ATOM 673 N N . LYS A 1 95 ? -18.983 4.495 17.557 1.00 96.00 95 LYS A N 1
ATOM 674 C CA . LYS A 1 95 ? -19.446 5.805 18.051 1.00 96.00 95 LYS A CA 1
ATOM 675 C C . LYS A 1 95 ? -20.658 5.665 18.974 1.00 96.00 95 LYS A C 1
ATOM 677 O O . LYS A 1 95 ? -20.662 6.252 20.051 1.00 96.00 95 LYS A O 1
ATOM 682 N N . ALA A 1 96 ? -21.647 4.854 18.591 1.00 94.44 96 ALA A N 1
ATOM 683 C CA . ALA A 1 96 ? -22.818 4.584 19.429 1.00 94.44 96 ALA A CA 1
ATOM 684 C C . ALA A 1 96 ? -22.448 3.885 20.753 1.00 94.44 96 ALA A C 1
ATOM 686 O O . ALA A 1 96 ? -23.068 4.138 21.780 1.00 94.44 96 ALA A O 1
ATOM 687 N N . ALA A 1 97 ? -21.393 3.066 20.755 1.00 92.12 97 ALA A N 1
ATOM 688 C CA . ALA A 1 97 ? -20.844 2.412 21.944 1.00 92.12 97 ALA A CA 1
ATOM 689 C C . ALA A 1 97 ? -19.888 3.301 22.780 1.00 92.12 97 ALA A C 1
ATOM 691 O O . ALA A 1 97 ? -19.207 2.797 23.685 1.00 92.12 97 ALA A O 1
ATOM 692 N N . GLY A 1 98 ? -19.822 4.606 22.488 1.00 93.38 98 GLY A N 1
ATOM 693 C CA . GLY A 1 98 ? -19.048 5.595 23.243 1.00 93.38 98 GLY A CA 1
ATOM 694 C C . GLY A 1 98 ? -17.569 5.694 22.862 1.00 93.38 98 GLY A C 1
ATOM 695 O O . GLY A 1 98 ? -16.782 6.230 23.637 1.00 93.38 98 GLY A O 1
ATOM 696 N N . TRP A 1 99 ? -17.162 5.171 21.703 1.00 95.69 99 TRP A N 1
ATOM 697 C CA . TRP A 1 99 ? -15.793 5.331 21.210 1.00 95.69 99 TRP A CA 1
ATOM 698 C C . TRP A 1 99 ? -15.598 6.684 20.526 1.00 95.69 99 TRP A C 1
ATOM 700 O O . TRP A 1 99 ? -16.382 7.099 19.670 1.00 95.69 99 TRP A O 1
ATOM 710 N N . THR A 1 100 ? -14.478 7.332 20.830 1.00 96.50 100 THR A N 1
ATOM 711 C CA . THR A 1 100 ? -13.987 8.491 20.083 1.00 96.50 100 THR A CA 1
ATOM 712 C C . THR A 1 100 ? -13.197 8.011 18.873 1.00 96.50 100 THR A C 1
ATOM 714 O O . THR A 1 100 ? -12.204 7.298 19.015 1.00 96.50 100 THR A O 1
ATOM 717 N N . ILE A 1 101 ? -13.616 8.413 17.671 1.00 97.19 101 ILE A N 1
ATOM 718 C CA . ILE A 1 101 ? -12.971 8.010 16.415 1.00 97.19 101 ILE A CA 1
ATOM 719 C C . ILE A 1 101 ? -12.119 9.154 15.873 1.00 97.19 101 ILE A C 1
ATOM 721 O O . ILE A 1 101 ? -12.617 10.249 15.615 1.00 97.19 101 ILE A O 1
ATOM 725 N N . GLN A 1 102 ? -10.839 8.879 15.660 1.00 95.50 102 GLN A N 1
ATOM 726 C CA . GLN A 1 102 ? -9.866 9.801 15.097 1.00 95.50 102 GLN A CA 1
ATOM 727 C C . GLN A 1 102 ? -9.533 9.400 13.661 1.00 95.50 102 GLN A C 1
ATOM 729 O O . GLN A 1 102 ? -9.157 8.255 13.385 1.00 95.50 102 GLN A O 1
ATOM 734 N N . ALA A 1 103 ? -9.649 10.365 12.748 1.00 89.44 103 ALA A N 1
ATOM 735 C CA . ALA A 1 103 ? -9.203 10.194 11.374 1.00 89.44 103 ALA A CA 1
ATOM 736 C C . ALA A 1 103 ? -7.690 9.932 11.324 1.00 89.44 103 ALA A C 1
ATOM 738 O O . ALA A 1 103 ? -6.936 10.503 12.125 1.00 89.44 103 ALA A O 1
ATOM 739 N N . PRO A 1 104 ? -7.218 9.089 10.394 1.00 84.06 104 PRO A N 1
ATOM 740 C CA . PRO A 1 104 ? -5.800 8.819 10.282 1.00 84.06 104 PRO A CA 1
ATOM 741 C C . PRO A 1 104 ? -5.086 10.091 9.823 1.00 84.06 104 PRO A C 1
ATOM 743 O O . PRO A 1 104 ? -5.477 10.734 8.852 1.00 84.06 104 PRO A O 1
ATOM 746 N N . LYS A 1 105 ? -3.996 10.451 10.502 1.00 77.94 105 LYS A N 1
ATOM 747 C CA . LYS A 1 105 ? -3.089 11.492 10.009 1.00 77.94 105 LYS A CA 1
ATOM 748 C C . LYS A 1 105 ? -2.141 10.856 9.001 1.00 77.94 105 LYS A C 1
ATOM 750 O O . LYS A 1 105 ? -1.114 10.298 9.387 1.00 77.94 105 LYS A O 1
ATOM 755 N N . TYR A 1 106 ? -2.476 10.920 7.720 1.00 74.44 106 TYR A N 1
ATOM 756 C CA . TYR A 1 106 ? -1.549 10.538 6.657 1.00 74.44 106 TYR A CA 1
ATOM 757 C C . TYR A 1 106 ? -0.735 11.750 6.211 1.00 74.44 106 TYR A C 1
ATOM 759 O O . TYR A 1 106 ? -1.274 12.801 5.872 1.00 74.44 106 TYR A O 1
ATOM 767 N N . LYS A 1 107 ? 0.589 11.586 6.182 1.00 70.19 107 LYS A N 1
ATOM 768 C CA . LYS A 1 107 ? 1.445 12.422 5.341 1.00 70.19 107 LYS A CA 1
ATOM 769 C C . LYS A 1 107 ? 1.461 11.766 3.972 1.00 70.19 107 LYS A C 1
ATOM 771 O O . LYS A 1 107 ? 1.815 10.590 3.879 1.00 70.19 107 LYS A O 1
ATOM 776 N N . ASN A 1 108 ? 1.072 12.505 2.936 1.00 78.06 108 ASN A N 1
ATOM 777 C CA . ASN A 1 108 ? 1.271 12.026 1.576 1.00 78.06 108 ASN A CA 1
ATOM 778 C C . ASN A 1 108 ? 2.750 11.651 1.401 1.00 78.06 108 ASN A C 1
ATOM 780 O O . ASN A 1 108 ? 3.618 12.370 1.915 1.00 78.06 108 ASN A O 1
ATOM 784 N N . PRO A 1 109 ? 3.049 10.527 0.727 1.00 81.75 109 PRO A N 1
ATOM 785 C CA . PRO A 1 109 ? 4.425 10.178 0.414 1.00 81.75 109 PRO A CA 1
ATOM 786 C C . PRO A 1 109 ? 5.087 11.374 -0.288 1.00 81.75 109 PRO A C 1
ATOM 788 O O . PRO A 1 109 ? 4.457 12.001 -1.146 1.00 81.75 109 PRO A O 1
ATOM 791 N N . PRO A 1 110 ? 6.315 11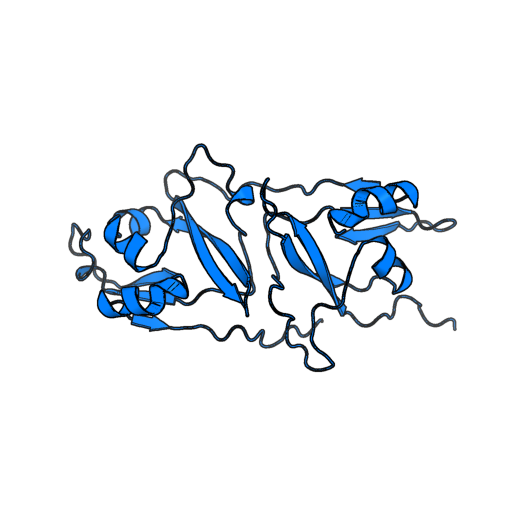.750 0.112 1.00 77.31 110 PRO A N 1
ATOM 792 C CA . PRO A 1 110 ? 6.926 12.984 -0.351 1.00 77.31 110 PRO A CA 1
ATOM 793 C C . PRO A 1 110 ? 7.101 12.939 -1.870 1.00 77.31 110 PRO A C 1
ATOM 795 O O . PRO A 1 110 ? 7.810 12.083 -2.402 1.00 77.31 110 PRO A O 1
ATOM 798 N N . ARG A 1 111 ? 6.463 13.884 -2.566 1.00 82.25 111 ARG A N 1
ATOM 799 C CA . ARG A 1 111 ? 6.803 14.211 -3.951 1.00 82.25 111 ARG A CA 1
ATOM 800 C C . ARG A 1 111 ? 8.009 15.141 -3.915 1.00 82.25 111 ARG A C 1
ATOM 802 O O . ARG A 1 111 ? 8.046 16.088 -3.132 1.00 82.25 111 ARG A O 1
ATOM 809 N N . SER A 1 112 ? 9.010 14.861 -4.736 1.00 88.38 112 SER A N 1
ATOM 810 C CA . SER A 1 112 ? 10.178 15.724 -4.874 1.00 88.38 112 SER A CA 1
ATOM 811 C C . SER A 1 112 ? 10.523 15.854 -6.346 1.00 88.38 112 SER A C 1
ATOM 813 O O . SER A 1 112 ? 10.262 14.938 -7.119 1.00 88.38 112 SER A O 1
ATOM 815 N N . ALA A 1 113 ? 11.202 16.933 -6.734 1.00 89.69 113 ALA A N 1
ATOM 816 C CA . ALA A 1 113 ? 11.732 17.066 -8.093 1.00 89.69 113 ALA A CA 1
ATOM 817 C C . ALA A 1 113 ? 12.720 15.941 -8.473 1.00 89.69 113 ALA A C 1
ATOM 819 O O . ALA A 1 113 ? 13.097 15.814 -9.629 1.00 89.69 113 ALA A O 1
ATOM 820 N N . ARG A 1 114 ? 13.160 15.125 -7.504 1.00 92.69 114 ARG A N 1
ATOM 821 C CA . ARG A 1 114 ? 14.111 14.023 -7.684 1.00 92.69 114 ARG A CA 1
ATOM 822 C C . ARG A 1 114 ? 13.452 12.645 -7.632 1.00 92.69 114 ARG A C 1
ATOM 824 O O . ARG A 1 114 ? 14.171 11.646 -7.643 1.00 92.69 114 ARG A O 1
ATOM 831 N N . SER A 1 115 ? 12.123 12.557 -7.564 1.00 93.88 115 SER A N 1
ATOM 8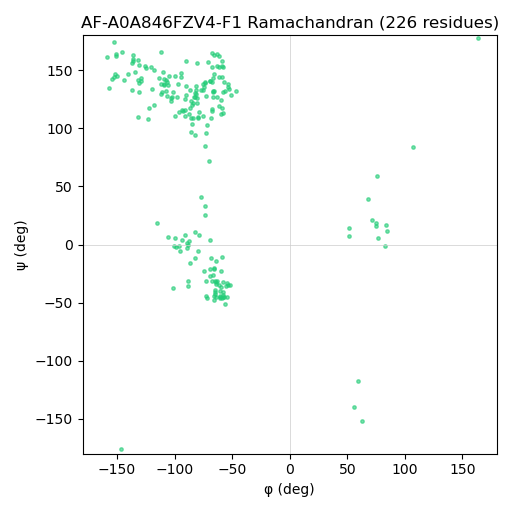32 C CA . SER A 1 115 ? 11.412 11.278 -7.513 1.00 93.88 115 SER A CA 1
ATOM 833 C C . SER A 1 115 ? 10.010 11.347 -8.110 1.00 93.88 115 SER A C 1
ATOM 835 O O . SER A 1 115 ? 9.301 12.334 -7.944 1.00 93.88 115 SER A O 1
ATOM 837 N N . LYS A 1 116 ? 9.575 10.247 -8.721 1.00 94.88 116 LYS A N 1
ATOM 838 C CA . LYS A 1 116 ? 8.194 10.032 -9.159 1.00 94.88 116 LYS A CA 1
ATOM 839 C C . LYS A 1 116 ? 7.507 9.024 -8.248 1.00 94.88 116 LYS A C 1
ATOM 841 O O . LYS A 1 116 ? 8.134 8.062 -7.806 1.00 94.88 116 LYS A O 1
ATOM 846 N N . LEU A 1 117 ? 6.239 9.260 -7.922 1.00 96.25 117 LEU A N 1
ATOM 847 C CA . LEU A 1 117 ? 5.439 8.282 -7.190 1.00 96.25 117 LEU A CA 1
ATOM 848 C C . LEU A 1 117 ? 4.883 7.280 -8.186 1.00 96.25 117 LEU A C 1
ATOM 850 O O . LEU A 1 117 ? 4.265 7.662 -9.174 1.00 96.25 117 LEU A O 1
ATOM 854 N N . VAL A 1 118 ? 5.120 6.005 -7.920 1.00 97.06 118 VAL A N 1
ATOM 855 C CA . VAL A 1 118 ? 4.688 4.916 -8.788 1.00 97.06 118 VAL A CA 1
ATOM 856 C C . VAL A 1 118 ? 4.108 3.791 -7.947 1.00 97.06 118 VAL A C 1
ATOM 858 O O . VAL A 1 118 ? 4.355 3.719 -6.738 1.00 97.06 118 VAL A O 1
ATOM 861 N N . TYR A 1 119 ? 3.360 2.901 -8.585 1.00 97.12 119 TYR A N 1
ATOM 862 C CA . TYR A 1 119 ? 2.858 1.688 -7.960 1.00 97.12 119 TYR A CA 1
ATOM 863 C C . TYR A 1 119 ? 2.794 0.517 -8.939 1.00 97.12 119 TYR A C 1
ATOM 865 O O . TYR A 1 119 ? 2.897 0.688 -10.154 1.00 97.12 119 TYR A O 1
ATOM 873 N N . ILE A 1 120 ? 2.635 -0.677 -8.376 1.00 96.94 120 ILE A N 1
ATOM 874 C CA . ILE A 1 120 ? 2.329 -1.922 -9.088 1.00 96.94 120 ILE A CA 1
ATOM 875 C C . ILE A 1 120 ? 1.260 -2.690 -8.325 1.00 96.94 120 ILE A C 1
ATOM 877 O O . ILE A 1 120 ? 1.152 -2.551 -7.108 1.00 96.94 120 ILE A O 1
ATOM 881 N N . GLU A 1 121 ? 0.551 -3.576 -9.012 1.00 93.75 121 GLU A N 1
ATOM 882 C CA . GLU A 1 121 ? -0.300 -4.574 -8.365 1.00 93.75 121 GLU A CA 1
ATOM 883 C C . GLU A 1 121 ? 0.534 -5.802 -7.983 1.00 93.75 121 GLU A C 1
ATOM 885 O O . GLU A 1 121 ? 1.134 -6.447 -8.850 1.00 93.75 121 GLU A O 1
ATOM 890 N N . THR A 1 122 ? 0.578 -6.137 -6.692 1.00 90.56 122 THR A N 1
ATOM 891 C CA . THR A 1 122 ? 1.120 -7.416 -6.208 1.00 90.56 122 THR A CA 1
ATOM 892 C C . THR A 1 122 ? -0.001 -8.325 -5.737 1.00 90.56 122 THR A C 1
ATOM 894 O O . THR A 1 122 ? -0.974 -7.876 -5.133 1.00 90.56 122 THR A O 1
ATOM 897 N N . LYS A 1 123 ? 0.121 -9.618 -6.020 1.00 85.69 123 LYS A N 1
ATOM 898 C CA . LYS A 1 123 ? -0.912 -10.605 -5.741 1.00 85.69 123 LYS A CA 1
ATOM 899 C C . LYS A 1 123 ? -0.616 -11.346 -4.439 1.00 85.69 123 LYS A C 1
ATOM 901 O O . LYS A 1 123 ? 0.443 -11.948 -4.275 1.00 85.69 123 LYS A O 1
ATOM 906 N N . VAL A 1 124 ? -1.590 -11.365 -3.530 1.00 80.12 124 VAL A N 1
ATOM 907 C CA . VAL A 1 124 ? -1.582 -12.217 -2.330 1.00 80.12 124 VAL A CA 1
ATOM 908 C C . VAL A 1 124 ? -2.827 -13.084 -2.333 1.00 80.12 124 VAL A C 1
ATOM 910 O O . VAL A 1 124 ? -3.942 -12.606 -2.118 1.00 80.12 124 VAL A O 1
ATOM 913 N N . GLY A 1 125 ? -2.639 -14.378 -2.591 1.00 79.50 125 GLY A N 1
ATOM 914 C CA . GLY A 1 125 ? -3.753 -15.286 -2.848 1.00 79.50 125 GLY A CA 1
ATOM 915 C C . GLY A 1 125 ? -4.553 -14.812 -4.063 1.00 79.50 125 GLY A C 1
ATOM 916 O O . GLY A 1 125 ? -4.017 -14.735 -5.167 1.00 79.50 125 GLY A O 1
ATOM 917 N N . ALA A 1 126 ? -5.825 -14.475 -3.859 1.00 82.31 126 ALA A N 1
ATOM 918 C CA . ALA A 1 126 ? -6.711 -13.952 -4.903 1.00 82.31 126 ALA A CA 1
ATOM 919 C C . ALA A 1 126 ? -6.811 -12.413 -4.929 1.00 82.31 126 ALA A C 1
ATOM 921 O O . ALA A 1 126 ? -7.515 -11.868 -5.775 1.00 82.31 126 ALA A O 1
ATOM 922 N N . THR A 1 127 ? -6.139 -11.708 -4.017 1.00 83.94 127 THR A N 1
ATOM 923 C CA . THR A 1 127 ? -6.277 -10.255 -3.854 1.00 83.94 127 THR A CA 1
ATOM 924 C C . THR A 1 127 ? -5.106 -9.519 -4.496 1.00 83.94 127 THR A C 1
ATOM 926 O O . THR A 1 127 ? -3.950 -9.854 -4.236 1.00 83.94 127 THR A O 1
ATOM 929 N N . ASN A 1 128 ? -5.411 -8.495 -5.295 1.00 88.75 128 ASN A N 1
ATOM 930 C CA . ASN A 1 128 ? -4.425 -7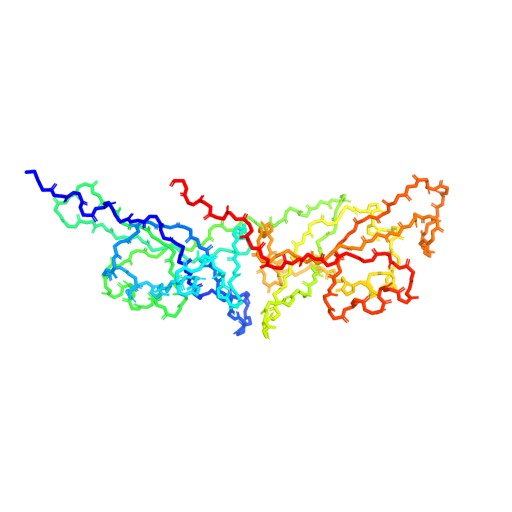.536 -5.786 1.00 88.75 128 ASN A CA 1
ATOM 931 C C . ASN A 1 128 ? -4.252 -6.415 -4.760 1.00 88.75 128 ASN A C 1
ATOM 933 O O . ASN A 1 128 ? -5.230 -5.894 -4.222 1.00 88.75 128 ASN A O 1
ATOM 937 N N . ILE A 1 129 ? -3.001 -6.093 -4.458 1.00 91.19 129 ILE A N 1
ATOM 938 C CA . ILE A 1 129 ? -2.614 -5.067 -3.503 1.00 91.19 129 ILE A CA 1
ATOM 939 C C . ILE A 1 129 ? -1.738 -4.055 -4.247 1.00 91.19 129 ILE A C 1
ATOM 941 O O . ILE A 1 129 ? -0.637 -4.416 -4.676 1.00 91.19 129 ILE A O 1
ATOM 945 N N . PRO A 1 130 ? -2.163 -2.786 -4.355 1.00 94.38 130 PRO A N 1
ATOM 946 C CA . PRO A 1 130 ? -1.356 -1.765 -4.999 1.00 94.38 130 PRO A CA 1
ATOM 947 C C . PRO A 1 130 ? -0.212 -1.350 -4.068 1.00 94.38 130 PRO A C 1
ATOM 949 O O . PRO A 1 130 ? -0.415 -0.727 -3.023 1.00 94.38 130 PRO A O 1
ATOM 952 N N . TYR A 1 131 ? 1.013 -1.711 -4.438 1.00 95.12 131 TYR A N 1
ATOM 953 C CA . TYR A 1 131 ? 2.237 -1.393 -3.708 1.00 95.12 131 TYR A CA 1
ATOM 954 C C . TYR A 1 131 ? 2.884 -0.138 -4.295 1.00 95.12 131 TYR A C 1
ATOM 956 O O . TYR A 1 131 ? 3.357 -0.156 -5.431 1.00 95.12 131 TYR A O 1
ATOM 964 N N . GLY A 1 132 ? 2.931 0.940 -3.513 1.00 95.88 132 GLY A N 1
ATOM 965 C CA . GLY A 1 132 ? 3.447 2.244 -3.918 1.00 95.88 132 GLY A CA 1
ATOM 966 C C . GLY A 1 132 ? 4.831 2.562 -3.350 1.00 95.88 132 GLY A C 1
ATOM 967 O O . GLY A 1 132 ? 5.158 2.228 -2.206 1.00 95.88 132 GLY A O 1
ATOM 968 N N . TRP A 1 133 ? 5.654 3.261 -4.133 1.00 95.94 133 TRP A N 1
ATOM 969 C CA . TRP A 1 133 ? 6.933 3.807 -3.676 1.00 95.94 133 TRP A CA 1
ATOM 970 C C . TRP A 1 133 ? 7.330 5.076 -4.438 1.00 95.94 133 TRP A C 1
ATOM 972 O O . TRP A 1 133 ? 6.792 5.394 -5.496 1.00 95.94 133 TRP A O 1
ATOM 982 N N . ALA A 1 134 ? 8.294 5.811 -3.882 1.00 95.50 134 ALA A N 1
ATOM 983 C CA . ALA A 1 134 ? 8.965 6.896 -4.586 1.00 95.50 134 ALA A CA 1
ATOM 984 C C . ALA A 1 134 ? 10.130 6.318 -5.398 1.00 95.50 134 ALA A C 1
ATOM 986 O O . ALA A 1 134 ? 11.133 5.874 -4.835 1.00 95.50 134 ALA A O 1
ATOM 987 N N . MET A 1 135 ? 9.992 6.300 -6.719 1.00 95.25 135 MET A N 1
ATOM 988 C CA . MET A 1 135 ? 11.056 5.921 -7.637 1.00 95.25 135 MET A CA 1
ATOM 989 C C . MET A 1 135 ? 11.983 7.121 -7.873 1.00 95.25 135 MET A C 1
ATOM 991 O O . MET A 1 135 ? 11.495 8.195 -8.233 1.00 95.25 135 MET A O 1
ATOM 995 N N . PRO A 1 136 ? 13.308 6.984 -7.692 1.00 93.25 136 PRO A N 1
ATOM 996 C CA . PRO A 1 136 ? 14.246 8.051 -8.019 1.00 93.25 136 PRO A CA 1
ATOM 997 C C . PRO A 1 136 ? 14.139 8.474 -9.486 1.00 93.25 136 PRO A C 1
ATOM 999 O O . PRO A 1 136 ? 14.033 7.623 -10.369 1.00 93.25 136 PRO A O 1
ATOM 1002 N N . LEU A 1 137 ? 14.227 9.780 -9.750 1.00 91.81 137 LEU A N 1
ATOM 1003 C CA . LEU A 1 137 ? 14.024 10.334 -11.089 1.00 91.81 137 LEU A CA 1
ATOM 1004 C C . LEU A 1 137 ? 14.993 9.731 -12.108 1.00 91.81 137 LEU A C 1
ATOM 1006 O O . LEU A 1 137 ? 14.558 9.384 -13.191 1.00 91.81 137 LEU A O 1
ATOM 1010 N N . TYR A 1 138 ? 16.263 9.523 -11.745 1.00 89.25 138 TYR A N 1
ATOM 1011 C CA . TYR A 1 138 ? 17.244 8.922 -12.654 1.00 89.25 138 TYR A CA 1
ATOM 1012 C C . TYR A 1 138 ? 16.858 7.498 -13.093 1.00 89.25 138 TYR A C 1
ATOM 1014 O O . TYR A 1 138 ? 17.119 7.119 -14.229 1.00 89.25 138 TYR A O 1
ATOM 1022 N N . GLN A 1 139 ? 16.224 6.706 -12.214 1.00 91.94 139 GLN A N 1
ATOM 1023 C CA . GLN A 1 139 ? 15.717 5.379 -12.581 1.00 91.94 139 GLN A CA 1
ATOM 1024 C C . GLN A 1 139 ? 14.507 5.523 -13.492 1.00 91.94 139 GLN A C 1
ATOM 1026 O O . GLN A 1 139 ? 14.439 4.864 -14.523 1.00 91.94 139 GLN A O 1
ATOM 1031 N N . TYR A 1 140 ? 13.582 6.408 -13.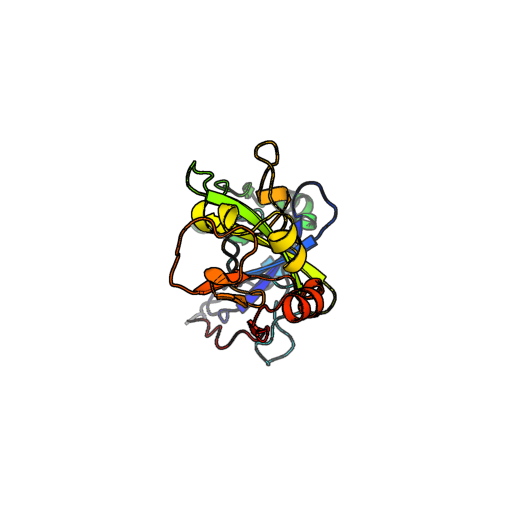114 1.00 92.31 140 TYR A N 1
ATOM 1032 C CA . TYR A 1 140 ? 12.372 6.676 -13.878 1.00 92.31 140 TYR A CA 1
ATOM 1033 C C . TYR A 1 140 ? 12.697 7.135 -15.305 1.00 92.31 140 TYR A C 1
ATOM 1035 O O . TYR A 1 140 ? 12.110 6.627 -16.242 1.00 92.31 140 TYR A O 1
ATOM 1043 N N . THR A 1 141 ? 13.675 8.026 -15.491 1.00 90.50 141 THR A N 1
ATOM 1044 C CA . THR A 1 141 ? 14.096 8.506 -16.817 1.00 90.50 141 THR A CA 1
ATOM 1045 C C . THR A 1 141 ? 14.882 7.468 -17.613 1.00 90.50 141 THR A C 1
ATOM 1047 O O . THR A 1 141 ? 14.813 7.468 -18.836 1.00 90.50 141 THR A O 1
ATOM 1050 N N . ALA A 1 142 ? 15.635 6.589 -16.942 1.00 89.56 142 ALA A N 1
ATOM 1051 C CA . ALA A 1 142 ? 16.355 5.499 -17.603 1.00 89.56 142 ALA A CA 1
ATOM 1052 C C . ALA A 1 142 ? 15.405 4.426 -18.162 1.00 89.56 142 ALA A C 1
ATOM 1054 O O . ALA A 1 142 ? 15.739 3.728 -19.121 1.00 89.56 142 ALA A O 1
ATOM 1055 N N . MET A 1 143 ? 14.221 4.287 -17.560 1.00 91.00 143 MET A N 1
ATOM 1056 C CA . MET A 1 143 ? 13.160 3.410 -18.039 1.00 91.00 143 MET A CA 1
ATOM 1057 C C . MET A 1 143 ? 12.248 4.193 -18.984 1.00 91.00 143 MET A C 1
ATOM 1059 O O . MET A 1 143 ? 11.573 5.136 -18.590 1.00 91.00 143 MET A O 1
ATOM 1063 N N . THR A 1 144 ? 12.202 3.799 -20.255 1.00 89.50 144 THR A N 1
ATOM 1064 C CA . THR A 1 144 ? 11.207 4.349 -21.186 1.00 89.50 144 THR A CA 1
ATOM 1065 C C . THR A 1 144 ? 9.790 3.974 -20.723 1.00 89.50 144 THR A C 1
ATOM 1067 O O . THR A 1 144 ? 9.633 3.025 -19.946 1.00 89.50 144 THR A O 1
ATOM 1070 N N . PRO A 1 145 ? 8.731 4.631 -21.233 1.00 93.31 145 PRO A N 1
ATOM 1071 C CA . PRO A 1 145 ? 7.356 4.206 -20.961 1.00 93.31 145 PRO A CA 1
ATOM 1072 C C . PRO A 1 145 ? 7.111 2.716 -21.258 1.00 93.31 145 PRO A C 1
ATOM 1074 O O . PRO A 1 145 ? 6.401 2.048 -20.511 1.00 93.31 145 PRO A O 1
ATOM 1077 N N . ALA A 1 146 ? 7.766 2.171 -22.291 1.00 92.56 146 ALA A N 1
ATOM 1078 C CA . ALA A 1 146 ? 7.733 0.741 -22.592 1.00 92.56 146 ALA A CA 1
ATOM 1079 C C . ALA A 1 146 ? 8.369 -0.104 -21.473 1.00 92.56 146 ALA A C 1
ATOM 1081 O O . ALA A 1 146 ? 7.762 -1.071 -21.026 1.00 92.56 146 ALA A O 1
ATOM 1082 N N . GLY A 1 147 ? 9.534 0.297 -20.951 1.00 94.31 147 GLY A N 1
ATOM 1083 C CA . GLY A 1 147 ? 10.195 -0.404 -19.843 1.00 94.31 147 GLY A CA 1
ATOM 1084 C C . GLY A 1 147 ? 9.396 -0.377 -18.534 1.00 94.31 147 GLY A C 1
ATOM 1085 O O . GLY A 1 147 ? 9.391 -1.354 -17.789 1.00 94.31 147 GLY A O 1
ATOM 1086 N N . LEU A 1 148 ? 8.671 0.712 -18.259 1.00 96.31 148 LEU A N 1
ATOM 1087 C CA . LEU A 1 148 ? 7.736 0.764 -17.129 1.00 96.31 148 LEU A CA 1
ATOM 1088 C C . LEU A 1 148 ? 6.569 -0.215 -17.330 1.00 96.31 148 LEU A C 1
ATOM 1090 O O . LEU A 1 148 ? 6.234 -0.967 -16.410 1.00 96.31 148 LEU A O 1
ATOM 1094 N N . ALA A 1 149 ? 6.000 -0.259 -18.538 1.00 96.12 149 ALA A N 1
ATOM 1095 C CA . ALA A 1 149 ? 4.903 -1.158 -18.887 1.00 96.12 149 ALA A CA 1
ATOM 1096 C C . ALA A 1 149 ? 5.307 -2.644 -18.829 1.00 96.12 149 ALA A C 1
ATOM 1098 O O . ALA A 1 149 ? 4.547 -3.459 -18.305 1.00 96.12 149 ALA A O 1
ATOM 1099 N N . GLU A 1 150 ? 6.519 -2.998 -19.272 1.00 96.12 150 GLU A N 1
ATOM 1100 C CA . GLU A 1 150 ? 7.083 -4.357 -19.163 1.00 96.12 150 GLU A CA 1
ATOM 1101 C C . GLU A 1 150 ? 7.079 -4.885 -17.724 1.00 96.12 150 GLU A C 1
ATOM 1103 O O . GLU A 1 150 ? 6.911 -6.082 -17.500 1.00 96.12 150 GLU A O 1
ATOM 1108 N N . LEU A 1 151 ? 7.249 -3.991 -16.747 1.00 97.12 151 LEU A N 1
ATOM 1109 C CA . LEU A 1 151 ? 7.268 -4.302 -15.318 1.00 97.12 151 LEU A CA 1
ATOM 1110 C C . LEU A 1 151 ? 5.902 -4.116 -14.638 1.00 97.12 151 LEU A C 1
ATOM 1112 O O . LEU A 1 151 ? 5.757 -4.451 -13.459 1.00 97.12 151 LEU A O 1
ATOM 1116 N N . GLY A 1 152 ? 4.906 -3.592 -15.358 1.00 97.19 152 GLY A N 1
ATOM 1117 C CA . GLY A 1 152 ? 3.585 -3.250 -14.824 1.00 97.19 152 GLY A CA 1
ATOM 1118 C C . GLY A 1 152 ? 3.583 -2.024 -13.907 1.00 97.19 152 GLY A C 1
ATOM 1119 O O . GLY A 1 152 ? 2.691 -1.896 -13.072 1.00 97.19 152 GLY A O 1
ATOM 1120 N N . ILE A 1 153 ? 4.592 -1.155 -14.013 1.00 98.00 153 ILE A N 1
ATOM 1121 C CA . ILE A 1 153 ? 4.738 0.045 -13.183 1.00 98.00 153 ILE A CA 1
ATOM 1122 C C . ILE A 1 153 ? 3.851 1.157 -13.728 1.00 98.00 153 ILE A C 1
ATOM 1124 O O . ILE A 1 153 ? 3.974 1.549 -14.886 1.00 98.00 153 ILE A O 1
ATOM 1128 N N . THR A 1 154 ? 3.005 1.704 -12.859 1.00 97.50 154 THR A N 1
ATOM 1129 C CA . THR A 1 154 ? 2.122 2.830 -13.170 1.00 97.50 154 THR A CA 1
ATOM 1130 C C . THR A 1 154 ? 2.559 4.071 -12.391 1.00 97.50 154 THR A C 1
ATOM 1132 O O . THR A 1 154 ? 2.762 4.004 -11.177 1.00 97.50 154 THR A O 1
ATOM 1135 N N . GLU A 1 155 ? 2.720 5.212 -13.070 1.00 96.38 155 GLU A N 1
ATOM 1136 C CA . GLU A 1 155 ? 2.948 6.508 -12.412 1.00 96.38 155 GLU A CA 1
ATOM 1137 C C . GLU A 1 155 ? 1.654 7.012 -11.763 1.00 96.38 155 GLU A C 1
ATOM 1139 O O . GLU A 1 155 ? 0.576 6.920 -12.344 1.00 96.38 155 GLU A O 1
ATOM 1144 N N . ILE A 1 156 ? 1.770 7.568 -10.558 1.00 95.38 156 ILE A N 1
ATOM 1145 C CA . ILE A 1 156 ? 0.693 8.305 -9.897 1.00 95.38 156 ILE A CA 1
ATOM 1146 C C . ILE A 1 156 ? 0.843 9.768 -10.292 1.00 95.38 156 ILE A C 1
ATOM 1148 O O . ILE A 1 156 ? 1.777 10.446 -9.833 1.00 95.38 156 ILE A O 1
ATOM 1152 N N . ALA A 1 157 ? -0.088 10.263 -11.105 1.00 92.88 157 ALA A N 1
ATOM 1153 C CA . ALA A 1 157 ? -0.017 11.614 -11.646 1.00 92.88 157 ALA A CA 1
ATOM 1154 C C . ALA A 1 157 ? 0.022 12.661 -10.524 1.00 92.88 157 ALA A C 1
ATOM 1156 O O . ALA A 1 157 ? -0.470 12.437 -9.414 1.00 92.88 157 ALA A O 1
ATOM 1157 N N . ASP A 1 158 ? 0.615 13.825 -10.793 1.00 88.69 158 ASP A N 1
ATOM 1158 C CA . ASP A 1 158 ? 0.771 14.883 -9.784 1.00 88.69 158 ASP A CA 1
ATOM 1159 C C . ASP A 1 158 ? -0.569 15.478 -9.319 1.00 88.69 158 ASP A C 1
ATOM 1161 O O . ASP A 1 158 ? -0.658 15.994 -8.206 1.00 88.69 158 ASP A O 1
ATOM 1165 N N . THR A 1 159 ? -1.624 15.323 -10.121 1.00 90.75 159 THR A N 1
ATOM 1166 C CA . THR A 1 159 ? -3.006 15.706 -9.797 1.00 90.75 159 THR A CA 1
ATOM 1167 C C . THR A 1 159 ? -3.754 14.670 -8.955 1.00 90.75 159 THR A C 1
ATOM 1169 O O . THR A 1 159 ? -4.846 14.955 -8.472 1.00 90.75 159 THR A O 1
ATOM 1172 N N . GLU A 1 160 ? -3.211 13.463 -8.790 1.00 91.00 160 GLU A N 1
ATOM 1173 C CA . GLU A 1 160 ? -3.858 12.381 -8.050 1.00 91.00 160 GLU A CA 1
ATOM 1174 C C . GLU A 1 160 ? -3.404 12.329 -6.588 1.00 91.00 160 GLU A C 1
ATOM 1176 O O . GLU A 1 160 ? -2.241 12.591 -6.249 1.00 91.00 160 GLU A O 1
ATOM 1181 N N . VAL A 1 161 ? -4.325 11.912 -5.717 1.00 89.44 161 VAL A N 1
ATOM 1182 C CA . VAL A 1 161 ? -4.060 11.670 -4.297 1.00 89.44 161 VAL A CA 1
ATOM 1183 C C . VAL A 1 161 ? -3.393 10.293 -4.145 1.00 89.44 161 VAL A C 1
ATOM 1185 O O . VAL A 1 161 ? -4.057 9.273 -4.334 1.00 89.44 161 VAL A O 1
ATOM 1188 N N . PRO A 1 162 ? -2.094 10.200 -3.784 1.00 89.38 162 PRO A N 1
ATOM 1189 C CA . PRO A 1 162 ? -1.362 8.931 -3.856 1.00 89.38 162 PRO A CA 1
ATOM 1190 C C . PRO A 1 162 ? -1.944 7.830 -2.979 1.00 89.38 162 PRO A C 1
ATOM 1192 O O . PRO A 1 162 ? -2.023 6.676 -3.389 1.00 89.38 162 PRO A O 1
ATOM 1195 N N . ILE A 1 163 ? -2.373 8.195 -1.773 1.00 88.38 163 ILE A N 1
ATOM 1196 C CA . ILE A 1 163 ? -2.916 7.261 -0.783 1.00 88.38 163 ILE A CA 1
ATOM 1197 C C . ILE A 1 163 ? -4.267 6.663 -1.191 1.00 88.38 163 ILE A C 1
ATOM 1199 O O . ILE A 1 163 ? -4.721 5.722 -0.553 1.00 88.38 163 ILE A O 1
ATOM 1203 N N . GLU A 1 164 ? -4.912 7.192 -2.232 1.00 90.38 164 GLU A N 1
ATOM 1204 C CA . GLU A 1 164 ? -6.114 6.594 -2.821 1.00 90.38 164 GLU A CA 1
ATOM 1205 C C . GLU A 1 164 ? -5.774 5.550 -3.888 1.00 90.38 164 GLU A C 1
ATOM 1207 O O . GLU A 1 164 ? -6.633 4.761 -4.270 1.00 90.38 164 GLU A O 1
ATOM 1212 N N . LYS A 1 165 ? -4.528 5.553 -4.373 1.00 92.12 165 LYS A N 1
ATOM 1213 C CA . LYS A 1 165 ? -4.052 4.696 -5.462 1.00 92.12 165 LYS A CA 1
ATOM 1214 C C . LYS A 1 165 ? -3.249 3.514 -4.950 1.00 92.12 165 LYS A C 1
ATOM 1216 O O . LYS A 1 165 ? -3.353 2.433 -5.510 1.00 92.12 165 LYS A O 1
ATOM 1221 N N . ALA A 1 166 ? -2.444 3.710 -3.905 1.00 94.31 166 ALA A N 1
ATOM 1222 C CA . ALA A 1 166 ? -1.519 2.685 -3.444 1.00 94.31 166 ALA A CA 1
ATOM 1223 C C . ALA A 1 166 ? -1.216 2.740 -1.943 1.00 94.31 166 ALA A C 1
ATOM 1225 O O . ALA A 1 166 ? -1.399 3.756 -1.270 1.00 94.31 166 ALA A O 1
ATOM 1226 N N . LEU A 1 167 ? -0.696 1.619 -1.442 1.00 93.56 167 LEU A N 1
ATOM 1227 C CA . LEU A 1 167 ? -0.157 1.460 -0.098 1.00 93.56 167 LEU A CA 1
ATOM 1228 C C . LEU A 1 167 ? 1.343 1.765 -0.096 1.00 93.56 167 LEU A C 1
ATOM 1230 O O . LEU A 1 167 ? 2.116 1.140 -0.821 1.00 93.56 167 LEU A O 1
ATOM 1234 N N . PHE A 1 168 ? 1.777 2.681 0.763 1.00 94.00 168 PHE A N 1
ATOM 1235 C CA . PHE A 1 168 ? 3.167 3.119 0.862 1.00 94.00 168 PHE A CA 1
ATOM 1236 C C . PHE A 1 168 ? 3.836 2.620 2.137 1.00 94.00 168 PHE A C 1
ATOM 1238 O O . PHE A 1 168 ? 3.252 2.613 3.223 1.00 94.00 168 PHE A O 1
ATOM 1245 N N . GLY A 1 169 ? 5.117 2.265 2.013 1.00 91.19 169 GLY A N 1
ATOM 1246 C CA . GLY A 1 169 ? 5.938 1.818 3.140 1.00 91.19 169 GLY A CA 1
ATOM 1247 C C . GLY A 1 169 ? 5.637 0.395 3.606 1.00 91.19 169 GLY A C 1
ATOM 1248 O O . GLY A 1 169 ? 5.998 0.043 4.719 1.00 91.19 169 GLY A O 1
ATOM 1249 N N . LEU A 1 170 ? 4.982 -0.413 2.773 1.00 90.81 170 LEU A N 1
ATOM 1250 C CA . LEU A 1 170 ? 4.519 -1.740 3.144 1.00 90.81 170 LEU A CA 1
ATOM 1251 C C . LEU A 1 170 ? 5.676 -2.721 3.426 1.00 90.81 170 LEU A C 1
ATOM 1253 O O . LEU A 1 170 ? 6.621 -2.852 2.641 1.00 90.81 170 LEU A O 1
ATOM 1257 N N . ASN A 1 171 ? 5.588 -3.447 4.545 1.00 89.62 171 ASN A N 1
ATOM 1258 C CA . ASN A 1 171 ? 6.565 -4.472 4.922 1.00 89.62 171 ASN A CA 1
ATOM 1259 C C . ASN A 1 171 ? 6.226 -5.848 4.346 1.00 89.62 171 ASN A C 1
ATOM 1261 O O . ASN A 1 171 ? 7.145 -6.583 3.978 1.00 89.62 171 ASN A O 1
ATOM 1265 N N . ALA A 1 172 ? 4.939 -6.178 4.263 1.00 87.94 172 ALA A N 1
ATOM 1266 C CA . ALA A 1 172 ? 4.429 -7.396 3.647 1.00 87.94 172 ALA A CA 1
ATOM 1267 C C . ALA A 1 172 ? 2.988 -7.175 3.149 1.00 87.94 172 ALA A C 1
ATOM 1269 O O . ALA A 1 172 ? 2.233 -6.502 3.847 1.00 87.94 172 ALA A O 1
ATOM 1270 N N . PRO A 1 173 ? 2.583 -7.735 1.999 1.00 88.50 173 PRO A N 1
ATOM 1271 C CA . PRO A 1 173 ? 3.428 -8.395 1.002 1.00 88.50 173 PRO A CA 1
ATOM 1272 C C . PRO A 1 173 ? 4.472 -7.462 0.384 1.00 88.50 173 PRO A C 1
ATOM 1274 O O . PRO A 1 173 ? 4.277 -6.251 0.305 1.00 88.50 173 PRO A O 1
ATOM 1277 N N . LYS A 1 174 ? 5.595 -8.029 -0.065 1.00 90.44 174 LYS A N 1
ATOM 1278 C CA . LYS A 1 174 ? 6.557 -7.296 -0.900 1.00 90.44 174 LYS A CA 1
ATOM 1279 C C . LYS A 1 174 ? 6.536 -7.875 -2.307 1.00 90.44 174 LYS A C 1
ATOM 1281 O O . LYS A 1 174 ? 6.686 -9.092 -2.435 1.00 90.44 174 LYS A O 1
ATOM 1286 N N . PRO A 1 175 ? 6.432 -7.034 -3.344 1.00 93.50 175 PRO A N 1
ATOM 1287 C CA . PRO A 1 175 ? 6.496 -7.512 -4.713 1.00 93.50 175 PRO A CA 1
ATOM 1288 C C . PRO A 1 175 ? 7.834 -8.183 -5.039 1.00 93.50 175 PRO A C 1
ATOM 1290 O O . PRO A 1 175 ? 8.858 -7.970 -4.364 1.00 93.50 175 PRO A O 1
ATOM 1293 N N . GLY A 1 176 ? 7.834 -8.959 -6.122 1.00 94.19 176 GLY A N 1
ATOM 1294 C CA . GLY A 1 176 ? 9.057 -9.450 -6.740 1.00 94.19 176 GLY A CA 1
ATOM 1295 C C . GLY A 1 176 ? 9.971 -8.304 -7.186 1.00 94.19 176 GLY A C 1
ATOM 1296 O O . GLY A 1 176 ? 9.546 -7.164 -7.379 1.00 94.19 176 GLY A O 1
ATOM 1297 N N . ARG A 1 177 ? 11.265 -8.602 -7.334 1.00 96.19 177 ARG A N 1
ATOM 1298 C CA . ARG A 1 177 ? 12.252 -7.651 -7.859 1.00 96.19 177 ARG A CA 1
ATOM 1299 C C . ARG A 1 177 ? 12.718 -8.033 -9.250 1.00 96.19 177 ARG A C 1
ATOM 1301 O O . ARG A 1 177 ? 13.003 -9.199 -9.500 1.00 96.19 177 ARG A O 1
ATOM 1308 N N . ALA A 1 178 ? 12.847 -7.035 -10.109 1.00 97.12 178 ALA A N 1
ATOM 1309 C CA . ALA A 1 178 ? 13.445 -7.153 -11.425 1.00 97.12 178 ALA A CA 1
ATOM 1310 C C . ALA A 1 178 ? 14.783 -6.412 -11.433 1.00 97.12 178 ALA A C 1
ATOM 1312 O O . ALA A 1 178 ? 14.978 -5.433 -10.699 1.00 97.12 178 ALA A O 1
ATOM 1313 N N . ARG A 1 179 ? 15.724 -6.904 -12.236 1.00 96.25 179 ARG A N 1
ATOM 1314 C CA . ARG A 1 179 ? 16.996 -6.234 -12.493 1.00 96.25 179 ARG A CA 1
ATOM 1315 C C . ARG A 1 179 ? 17.401 -6.368 -13.955 1.00 96.25 179 ARG A C 1
ATOM 1317 O O . ARG A 1 179 ? 17.132 -7.404 -14.561 1.00 96.25 179 ARG A O 1
ATOM 1324 N N . LYS A 1 180 ? 18.062 -5.344 -14.479 1.00 95.00 180 LYS A N 1
ATOM 1325 C CA . LYS A 1 180 ? 18.574 -5.302 -15.852 1.00 95.00 180 LYS A CA 1
ATOM 1326 C C . LYS A 1 180 ? 19.823 -4.427 -15.900 1.00 95.00 180 LYS A C 1
ATOM 1328 O O . LYS A 1 180 ? 19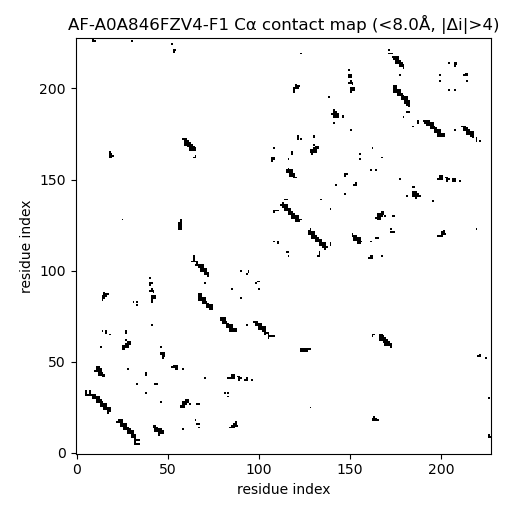.929 -3.483 -15.106 1.00 95.00 180 LYS A O 1
ATOM 1333 N N . ALA A 1 181 ? 20.798 -4.767 -16.742 1.00 92.44 181 ALA A N 1
ATOM 1334 C CA . ALA A 1 181 ? 21.979 -3.921 -16.864 1.00 92.44 181 ALA A CA 1
ATOM 1335 C C . ALA A 1 181 ? 21.562 -2.580 -17.477 1.00 92.44 181 ALA A C 1
ATOM 1337 O O . ALA A 1 181 ? 20.686 -2.522 -18.337 1.00 92.44 181 ALA A O 1
ATOM 1338 N N . TYR A 1 182 ? 22.171 -1.487 -17.023 1.00 89.19 182 TYR A N 1
ATOM 1339 C CA . TYR A 1 182 ? 21.766 -0.150 -17.455 1.00 89.19 182 TYR A CA 1
ATOM 1340 C C . TYR A 1 182 ? 21.899 0.018 -18.976 1.00 89.19 182 TYR A C 1
ATOM 1342 O O . TYR A 1 182 ? 21.027 0.594 -19.609 1.00 89.19 182 TYR A O 1
ATOM 1350 N N . GLN A 1 183 ? 22.936 -0.576 -19.570 1.00 87.88 183 GLN A N 1
ATOM 1351 C CA . GLN A 1 183 ? 23.201 -0.558 -21.014 1.00 87.88 183 GLN A CA 1
ATOM 1352 C C . GLN A 1 183 ? 22.144 -1.295 -21.852 1.00 87.88 183 GLN A C 1
ATOM 1354 O O . GLN A 1 183 ? 22.032 -1.049 -23.047 1.00 87.88 183 GLN A O 1
ATOM 1359 N N . GLU A 1 184 ? 21.364 -2.187 -21.242 1.00 87.25 184 GLU A N 1
ATOM 1360 C CA . GLU A 1 184 ? 20.307 -2.947 -21.920 1.00 87.25 184 GLU A CA 1
ATOM 1361 C C . GLU A 1 184 ? 18.953 -2.209 -21.886 1.00 87.25 184 GLU A C 1
ATOM 1363 O O . GLU A 1 184 ? 17.952 -2.708 -22.410 1.00 87.25 184 GLU A O 1
ATOM 1368 N N . LEU A 1 185 ? 18.878 -1.047 -21.225 1.00 85.56 185 LEU A N 1
ATOM 1369 C CA . LEU A 1 185 ? 17.672 -0.226 -21.174 1.00 85.56 185 LEU A CA 1
ATOM 1370 C C . LEU A 1 185 ? 17.575 0.638 -22.432 1.00 85.56 185 LEU A C 1
ATOM 1372 O O . LEU A 1 185 ? 18.497 1.375 -22.768 1.00 85.56 185 LEU A O 1
ATOM 1376 N N . ALA A 1 186 ? 16.409 0.620 -23.078 1.00 76.62 186 ALA A N 1
ATOM 1377 C CA . ALA A 1 186 ? 16.159 1.371 -24.310 1.00 76.62 186 ALA A CA 1
ATOM 1378 C C . ALA A 1 186 ? 16.344 2.897 -24.165 1.00 76.62 186 ALA A C 1
ATOM 1380 O O . ALA A 1 186 ? 16.566 3.585 -25.155 1.00 76.62 186 ALA A O 1
ATOM 1381 N N . GLY A 1 187 ? 16.239 3.427 -22.940 1.00 72.69 187 GLY A N 1
ATOM 1382 C CA . GLY A 1 187 ? 16.381 4.852 -22.627 1.00 72.69 187 GLY A CA 1
ATOM 1383 C C . GLY A 1 187 ? 17.749 5.245 -22.071 1.00 72.69 187 GLY A C 1
ATOM 1384 O O . GLY A 1 187 ? 17.916 6.389 -21.656 1.00 72.69 187 GLY A O 1
ATOM 1385 N N . ALA A 1 188 ? 18.720 4.328 -22.011 1.00 69.81 188 ALA A N 1
ATOM 1386 C CA . ALA A 1 188 ? 20.031 4.609 -21.439 1.00 69.81 188 ALA A CA 1
ATOM 1387 C C . ALA A 1 188 ? 20.879 5.489 -22.368 1.00 69.81 188 ALA A C 1
ATOM 1389 O O . ALA A 1 188 ? 21.722 5.020 -23.129 1.00 69.81 188 ALA A O 1
ATOM 1390 N N . SER A 1 189 ? 20.685 6.799 -22.277 1.00 63.84 189 SER A N 1
ATOM 1391 C CA . SER A 1 189 ? 21.555 7.792 -22.893 1.00 63.84 189 SER A CA 1
ATOM 1392 C C . SER A 1 189 ? 22.736 8.084 -21.963 1.00 63.84 189 SER A C 1
ATOM 1394 O O . SER A 1 189 ? 22.612 8.766 -20.950 1.00 63.84 189 SER A O 1
ATOM 1396 N N . GLY A 1 190 ? 23.902 7.536 -22.310 1.00 58.00 190 GLY A N 1
ATOM 1397 C CA . GLY A 1 190 ? 25.180 7.886 -21.687 1.00 58.00 190 GLY A CA 1
ATOM 1398 C C . GLY A 1 190 ? 25.739 6.820 -20.753 1.00 58.00 190 GLY A C 1
ATOM 1399 O O . GLY A 1 190 ? 25.572 6.920 -19.545 1.00 58.00 190 GLY A O 1
ATOM 1400 N N . GLY A 1 191 ? 26.438 5.832 -21.328 1.00 60.84 191 GLY A N 1
ATOM 1401 C CA . GLY A 1 191 ? 27.563 5.093 -20.727 1.00 60.84 191 GLY A CA 1
ATOM 1402 C C . GLY A 1 191 ? 27.405 4.470 -19.334 1.00 60.84 191 GLY A C 1
ATOM 1403 O O . GLY A 1 191 ? 28.400 4.003 -18.788 1.00 60.84 191 GLY A O 1
ATOM 1404 N N . GLY A 1 192 ? 26.210 4.470 -18.741 1.00 66.88 192 GLY A N 1
ATOM 1405 C CA . GLY A 1 192 ? 25.995 4.066 -17.361 1.00 66.88 192 GLY A CA 1
ATOM 1406 C C . GLY A 1 192 ? 26.453 2.631 -17.150 1.00 66.88 192 GLY A C 1
ATOM 1407 O O . GLY A 1 192 ? 25.931 1.702 -17.765 1.00 66.88 192 GLY A O 1
ATOM 1408 N N . THR A 1 193 ? 27.443 2.444 -16.284 1.00 76.56 193 THR A N 1
ATOM 1409 C CA . THR A 1 193 ? 27.886 1.129 -15.834 1.00 76.56 193 THR A CA 1
ATOM 1410 C C . THR A 1 193 ? 27.127 0.804 -14.551 1.00 76.56 193 THR A C 1
ATOM 1412 O O . THR A 1 193 ? 27.227 1.503 -13.546 1.00 76.56 193 THR A O 1
ATOM 1415 N N . GLY A 1 194 ? 26.276 -0.221 -14.583 1.00 87.44 194 GLY A N 1
ATOM 1416 C CA . GLY A 1 194 ? 25.492 -0.594 -13.409 1.00 87.44 194 GLY A CA 1
ATOM 1417 C C . GLY A 1 194 ? 24.304 -1.493 -13.709 1.00 87.44 194 GLY A C 1
ATOM 1418 O O . GLY A 1 194 ? 24.012 -1.825 -14.856 1.00 87.44 194 GLY A O 1
ATOM 1419 N N . VAL A 1 195 ? 23.609 -1.877 -12.640 1.00 92.25 195 VAL A N 1
ATOM 1420 C CA . VAL A 1 195 ? 22.387 -2.683 -12.688 1.00 92.25 195 VAL A CA 1
ATOM 1421 C C . VAL A 1 195 ? 21.253 -1.855 -12.106 1.00 92.25 195 VAL A C 1
ATOM 1423 O O . VAL A 1 195 ? 21.296 -1.472 -10.935 1.00 92.25 195 VAL A O 1
ATOM 1426 N N . LEU A 1 196 ? 20.220 -1.601 -12.907 1.00 93.50 196 LEU A N 1
ATOM 1427 C CA . LEU A 1 196 ? 18.977 -1.043 -12.393 1.00 93.50 196 LEU A CA 1
ATOM 1428 C C . LEU A 1 196 ? 18.205 -2.169 -11.704 1.00 93.50 196 LEU A C 1
ATOM 1430 O O . LEU A 1 196 ? 18.063 -3.257 -12.259 1.00 93.50 196 LEU A O 1
ATOM 1434 N N . SER A 1 197 ? 17.704 -1.918 -10.493 1.00 95.25 197 SER A N 1
ATOM 1435 C CA . SER A 1 197 ? 16.814 -2.842 -9.789 1.00 95.25 197 SER A CA 1
ATOM 1436 C C . SER A 1 197 ? 15.585 -2.117 -9.265 1.00 95.25 197 SER A C 1
ATOM 1438 O O . SER A 1 197 ? 15.694 -1.085 -8.606 1.00 95.25 197 SER A O 1
ATOM 1440 N N . THR A 1 198 ? 14.418 -2.693 -9.535 1.00 96.62 198 THR A N 1
ATOM 1441 C CA . THR A 1 198 ? 13.109 -2.162 -9.141 1.00 96.62 198 THR A CA 1
ATOM 1442 C C . THR A 1 198 ? 12.142 -3.316 -8.842 1.00 96.62 198 THR A C 1
ATOM 1444 O O . THR A 1 198 ? 12.542 -4.486 -8.820 1.00 96.62 198 THR A O 1
ATOM 1447 N N . PHE A 1 199 ? 10.886 -3.003 -8.543 1.00 96.88 199 PHE A N 1
ATOM 1448 C CA . PHE A 1 199 ? 9.816 -3.981 -8.373 1.00 96.88 199 PHE A CA 1
ATOM 1449 C C . PHE A 1 199 ? 9.097 -4.263 -9.697 1.00 96.88 199 PHE A C 1
ATOM 1451 O O . PHE A 1 199 ? 9.137 -3.436 -10.603 1.00 96.88 199 PHE A O 1
ATOM 1458 N N . TYR A 1 200 ? 8.444 -5.421 -9.796 1.00 96.75 200 TYR A N 1
ATOM 1459 C CA . TYR A 1 200 ? 7.582 -5.773 -10.928 1.00 96.75 200 TYR A CA 1
ATOM 1460 C C . TYR A 1 200 ? 6.265 -6.372 -10.430 1.00 96.75 200 TYR A C 1
ATOM 1462 O O . TYR A 1 200 ? 6.241 -7.012 -9.375 1.00 96.75 200 TYR A O 1
ATOM 1470 N N . SER A 1 201 ? 5.181 -6.145 -11.174 1.00 95.62 201 SER A N 1
ATOM 1471 C CA . SER A 1 201 ? 3.884 -6.773 -10.907 1.00 95.62 201 SER A CA 1
ATOM 1472 C C . SER A 1 201 ? 3.940 -8.270 -11.197 1.00 95.62 201 SER A C 1
ATOM 1474 O O . SER A 1 201 ? 4.499 -8.683 -12.210 1.00 95.62 201 SER A O 1
ATOM 1476 N N . ASP A 1 202 ? 3.293 -9.089 -10.365 1.00 91.19 202 ASP A N 1
ATOM 1477 C CA . ASP A 1 202 ? 3.228 -10.540 -10.582 1.00 91.19 202 ASP A CA 1
ATOM 1478 C C . ASP A 1 202 ? 2.594 -10.894 -11.943 1.00 91.19 202 ASP A C 1
ATOM 1480 O O . ASP A 1 202 ? 3.016 -11.851 -12.593 1.00 91.19 202 ASP A O 1
ATOM 1484 N N . ALA A 1 203 ? 1.644 -10.083 -12.426 1.00 93.31 203 ALA A N 1
ATOM 1485 C CA . ALA A 1 203 ? 1.042 -10.237 -13.753 1.00 93.31 203 ALA A CA 1
ATOM 1486 C C . ALA A 1 203 ? 2.035 -9.967 -14.901 1.00 93.31 203 ALA A C 1
ATOM 1488 O O . ALA A 1 203 ? 1.901 -10.530 -15.985 1.00 93.31 203 ALA A O 1
ATOM 1489 N N . SER A 1 204 ? 3.061 -9.153 -14.649 1.00 95.19 204 SER A N 1
ATOM 1490 C CA . SER A 1 204 ? 4.088 -8.777 -15.622 1.00 95.19 204 SER A CA 1
ATOM 1491 C C . SER A 1 204 ? 5.325 -9.677 -15.578 1.00 95.19 204 SER A C 1
ATOM 1493 O O . SER A 1 204 ? 6.275 -9.431 -16.313 1.00 95.19 204 SER A O 1
ATOM 1495 N N . ALA A 1 205 ? 5.346 -10.732 -14.752 1.00 93.56 205 ALA A N 1
ATOM 1496 C CA . ALA A 1 205 ? 6.523 -11.589 -14.573 1.00 93.56 205 ALA A CA 1
ATOM 1497 C C . ALA A 1 205 ? 7.070 -12.156 -15.897 1.00 93.56 205 ALA A C 1
ATOM 1499 O O . ALA A 1 205 ? 8.276 -12.116 -16.144 1.00 93.56 205 ALA A O 1
ATOM 1500 N N . THR A 1 206 ? 6.172 -12.655 -16.753 1.00 95.38 206 THR A N 1
ATOM 1501 C CA . THR A 1 206 ? 6.530 -13.247 -18.053 1.00 95.38 206 THR A CA 1
ATOM 1502 C C . THR A 1 206 ? 6.954 -12.172 -19.051 1.00 95.38 206 THR A C 1
ATOM 1504 O O . THR A 1 206 ? 7.978 -12.319 -19.713 1.00 95.38 206 THR A O 1
ATOM 1507 N N . THR A 1 207 ? 6.217 -11.060 -19.120 1.00 96.50 207 THR A N 1
ATOM 1508 C CA . THR A 1 207 ? 6.550 -9.916 -19.984 1.00 96.50 207 THR A CA 1
ATOM 1509 C C . THR A 1 207 ? 7.926 -9.346 -19.647 1.00 96.50 207 THR A C 1
ATOM 1511 O O . THR A 1 207 ? 8.746 -9.157 -20.541 1.00 96.50 207 THR A O 1
ATOM 1514 N N . ALA A 1 208 ? 8.219 -9.159 -18.359 1.00 95.56 208 ALA A N 1
ATOM 1515 C CA . ALA A 1 208 ? 9.514 -8.695 -17.885 1.00 95.56 208 ALA A CA 1
ATOM 1516 C C . ALA A 1 208 ? 10.641 -9.663 -18.281 1.00 95.56 208 ALA A C 1
ATOM 1518 O O . ALA A 1 208 ? 11.668 -9.230 -18.802 1.00 95.56 208 ALA A O 1
ATOM 1519 N N . ALA A 1 209 ? 10.451 -10.972 -18.085 1.00 95.44 209 ALA A N 1
ATOM 1520 C CA . ALA A 1 209 ? 11.449 -11.972 -18.468 1.00 95.44 209 ALA A CA 1
ATOM 1521 C C . ALA A 1 209 ? 11.735 -11.954 -19.982 1.00 95.44 209 ALA A C 1
ATOM 1523 O O . ALA A 1 209 ? 12.898 -11.937 -20.383 1.00 95.44 209 ALA A O 1
ATOM 1524 N N . ASN A 1 210 ? 10.693 -11.869 -20.816 1.00 95.69 210 ASN A N 1
ATOM 1525 C CA . ASN A 1 210 ? 10.826 -11.788 -22.276 1.00 95.69 210 ASN A CA 1
ATOM 1526 C C . ASN A 1 210 ? 11.530 -10.505 -22.737 1.00 95.69 210 ASN A C 1
ATOM 1528 O O . ASN A 1 210 ? 12.254 -10.519 -23.727 1.00 95.69 210 ASN A O 1
ATOM 1532 N N . ALA A 1 211 ? 11.367 -9.410 -21.995 1.00 94.69 211 ALA A N 1
ATOM 1533 C CA . ALA A 1 211 ? 12.089 -8.164 -22.225 1.00 94.69 211 ALA A CA 1
ATOM 1534 C C . ALA A 1 211 ? 13.534 -8.172 -21.674 1.00 94.69 211 ALA A C 1
ATOM 1536 O O . ALA A 1 211 ? 14.212 -7.139 -21.664 1.00 94.69 211 ALA A O 1
ATOM 1537 N N . GLY A 1 212 ? 14.028 -9.323 -21.208 1.00 95.50 212 GLY A N 1
ATOM 1538 C CA . GLY A 1 212 ? 15.401 -9.506 -20.737 1.00 95.50 212 GLY A CA 1
ATOM 1539 C C . GLY A 1 212 ? 15.633 -9.099 -19.281 1.00 95.50 212 GLY A C 1
ATOM 1540 O O . GLY A 1 212 ? 16.779 -9.008 -18.846 1.00 95.50 212 GLY A O 1
ATOM 1541 N N . TRP A 1 213 ? 14.581 -8.850 -18.495 1.00 96.50 213 TRP A N 1
ATOM 1542 C CA . TRP A 1 213 ? 14.745 -8.610 -17.064 1.00 96.50 213 TRP A CA 1
ATOM 1543 C C . TRP A 1 213 ? 15.033 -9.915 -16.331 1.00 96.50 213 TRP A C 1
ATOM 1545 O O . TRP A 1 213 ? 14.306 -10.899 -16.445 1.00 96.50 213 TRP A O 1
ATOM 1555 N N . THR A 1 214 ? 16.041 -9.901 -15.461 1.00 96.94 214 THR A N 1
ATOM 1556 C CA . THR A 1 214 ? 16.192 -10.971 -14.476 1.00 96.94 214 THR A CA 1
ATOM 1557 C C . THR A 1 214 ? 15.212 -10.727 -13.333 1.00 96.94 214 THR A C 1
ATOM 1559 O O . THR A 1 214 ? 15.359 -9.759 -12.579 1.00 96.94 214 THR A O 1
ATOM 1562 N N . THR A 1 215 ? 14.229 -11.607 -13.172 1.00 95.62 215 THR A N 1
ATOM 1563 C CA . THR A 1 215 ? 13.221 -11.509 -12.112 1.00 95.62 215 THR A CA 1
ATOM 1564 C C . THR A 1 215 ? 13.559 -12.424 -10.936 1.00 95.62 215 THR A C 1
ATOM 1566 O O . THR A 1 215 ? 14.118 -13.510 -11.073 1.00 95.62 215 THR A O 1
ATOM 1569 N N . LYS A 1 216 ? 13.238 -11.962 -9.729 1.00 93.62 216 LYS A N 1
ATOM 1570 C CA . LYS A 1 216 ? 13.293 -12.746 -8.497 1.00 93.62 216 LYS A CA 1
ATOM 1571 C C . LYS A 1 216 ? 11.983 -12.553 -7.756 1.00 93.62 216 LYS A C 1
ATOM 1573 O O . LYS A 1 216 ? 11.718 -11.465 -7.236 1.00 93.62 216 LYS A O 1
ATOM 1578 N N . SER A 1 217 ? 11.159 -13.594 -7.715 1.00 85.94 217 SER A N 1
ATOM 1579 C CA . SER A 1 217 ? 9.985 -13.605 -6.846 1.00 85.94 217 SER A CA 1
ATOM 1580 C C . SER A 1 217 ? 10.435 -13.599 -5.383 1.00 85.94 217 SER A C 1
ATOM 1582 O O . SER A 1 217 ? 11.497 -14.122 -5.021 1.00 85.94 217 SER A O 1
ATOM 1584 N N . LYS A 1 218 ? 9.651 -12.950 -4.525 1.00 73.69 218 LYS A N 1
ATOM 1585 C CA . LYS A 1 218 ? 9.785 -13.116 -3.081 1.00 73.69 218 LYS A CA 1
ATOM 1586 C C . LYS A 1 218 ? 8.665 -14.037 -2.625 1.00 73.69 218 LYS A C 1
ATOM 1588 O O . LYS A 1 218 ? 7.513 -13.743 -2.935 1.00 73.69 218 LYS A O 1
ATOM 1593 N N . PRO A 1 219 ? 8.966 -15.125 -1.897 1.00 62.03 219 PRO A N 1
ATOM 1594 C CA . PRO A 1 219 ? 7.906 -15.850 -1.226 1.00 62.03 219 PRO A CA 1
ATOM 1595 C C . PRO A 1 219 ? 7.200 -14.870 -0.285 1.00 62.03 219 PRO A C 1
ATOM 1597 O O . PRO A 1 219 ? 7.864 -14.166 0.479 1.00 62.03 219 PRO A O 1
ATOM 1600 N N . GLN A 1 220 ? 5.868 -14.825 -0.334 1.00 61.81 220 GLN A N 1
ATOM 1601 C CA . GLN A 1 220 ? 5.035 -13.999 0.553 1.00 61.81 220 GLN A CA 1
ATOM 1602 C C . GLN A 1 220 ? 4.982 -14.577 1.983 1.00 61.81 220 GLN A C 1
ATOM 1604 O O . GLN A 1 220 ? 3.972 -14.496 2.673 1.00 61.81 220 GLN A O 1
ATOM 1609 N N . ILE A 1 221 ? 6.078 -15.201 2.422 1.00 54.31 221 ILE A N 1
ATOM 1610 C CA . ILE A 1 221 ? 6.230 -15.798 3.742 1.00 54.31 221 ILE A CA 1
ATOM 1611 C C . ILE A 1 221 ? 6.866 -14.742 4.633 1.00 54.31 221 ILE A C 1
ATOM 1613 O O . ILE A 1 221 ? 8.019 -14.346 4.436 1.00 54.31 221 ILE A O 1
ATOM 1617 N N . ILE A 1 222 ? 6.127 -14.310 5.647 1.00 54.28 222 ILE A N 1
ATOM 1618 C CA . ILE A 1 222 ? 6.696 -13.530 6.736 1.00 54.28 222 ILE A CA 1
ATOM 1619 C C . ILE A 1 222 ? 7.541 -14.476 7.585 1.00 54.28 222 ILE A C 1
ATOM 1621 O O . ILE A 1 222 ? 7.036 -15.180 8.454 1.00 54.28 222 ILE A O 1
ATOM 1625 N N . LYS A 1 223 ? 8.853 -14.512 7.337 1.00 44.09 223 LYS A N 1
ATOM 1626 C CA . LYS A 1 223 ? 9.780 -15.089 8.314 1.00 44.09 223 LYS A CA 1
ATOM 1627 C C . LYS A 1 223 ? 9.810 -14.166 9.532 1.00 44.09 223 LYS A C 1
ATOM 1629 O O . LYS A 1 223 ? 10.368 -13.078 9.451 1.00 44.09 223 LYS A O 1
ATOM 1634 N N . GLY A 1 224 ? 9.221 -14.617 10.636 1.00 45.38 224 GLY A N 1
ATOM 1635 C CA . GLY A 1 224 ? 9.473 -14.053 11.957 1.00 45.38 224 GLY A CA 1
ATOM 1636 C C . GLY A 1 224 ? 8.802 -12.714 12.250 1.00 45.38 224 GLY A C 1
ATOM 1637 O O . GLY A 1 224 ? 9.482 -11.787 12.679 1.00 45.38 224 GLY A O 1
ATOM 1638 N N . TYR A 1 225 ? 7.468 -12.637 12.181 1.00 44.75 225 TYR A N 1
ATOM 1639 C CA . TYR A 1 225 ? 6.782 -11.821 13.193 1.00 44.75 225 TYR A CA 1
ATOM 1640 C C . TYR A 1 225 ? 6.901 -12.567 14.532 1.00 44.75 225 TYR A C 1
ATOM 1642 O O . TYR A 1 225 ? 5.963 -13.192 15.009 1.00 44.75 225 TYR A O 1
ATOM 1650 N N . VAL A 1 226 ? 8.116 -12.578 15.089 1.00 38.78 226 VAL A N 1
ATOM 1651 C CA . VAL A 1 226 ? 8.310 -12.839 16.511 1.00 38.78 226 VAL A CA 1
ATOM 1652 C C . VAL A 1 226 ? 7.788 -11.576 17.154 1.00 38.78 226 VAL A C 1
ATOM 1654 O O . VAL A 1 226 ? 8.389 -10.511 17.021 1.00 38.78 226 VAL A O 1
ATOM 1657 N N . ILE A 1 227 ? 6.584 -11.668 17.698 1.00 34.59 227 ILE A N 1
ATOM 1658 C CA . ILE A 1 227 ? 6.023 -10.570 18.454 1.00 34.59 227 ILE A CA 1
ATOM 1659 C C . ILE A 1 227 ? 6.909 -10.489 19.705 1.00 34.59 227 ILE A C 1
ATOM 1661 O O . ILE A 1 227 ? 7.015 -11.508 20.390 1.00 34.59 227 ILE A O 1
ATOM 1665 N N . PRO A 1 228 ? 7.664 -9.392 19.909 1.00 35.12 228 PRO A N 1
ATOM 1666 C CA . PRO A 1 228 ? 8.535 -9.279 21.070 1.00 35.12 228 PRO A CA 1
ATOM 1667 C C . PRO A 1 228 ? 7.729 -9.359 22.369 1.00 35.12 228 PRO A C 1
ATOM 1669 O O . PRO A 1 228 ? 6.526 -8.984 22.357 1.00 35.12 228 PRO A O 1
#

Nearest PDB structures (foldseek):
  5yvv-assembly1_B  TM=2.919E-01  e=7.662E+00  dengue virus type 4

Sequence (228 aa):
MAQNPYAAENRLLYCNMKLGSTASVVKYGFPTNIDGTTLGALGLAVATEGTSNVLLPGVVIGCNAPKPFRATKDLAGTQGSESSFISDAQIATAKAAGWTIQAPKYKNPPRSARSKLVYIETKVGATNIPYGWAMPLYQYTAMTPAGLAELGITEIADTEVPIEKALFGLNAPKPGRARKAYQELAGASGGGTGVLSTFYSDASATTAANAGWTTKSKPQIIKGYVIP

Solvent-accessible surface area (backbone atoms only — not comparable to full-atom values): 12822 Å² total; per-residue (Å²): 132,84,78,64,85,70,72,43,68,71,35,55,28,23,25,47,30,67,42,43,95,49,92,51,71,41,30,48,33,48,78,44,51,76,57,77,77,56,28,68,53,27,45,45,44,76,35,43,48,83,93,68,75,41,70,40,74,46,48,34,29,60,51,64,21,54,58,55,36,34,33,36,34,75,41,86,97,52,103,46,68,50,73,45,70,30,9,66,89,25,52,67,61,27,44,76,72,63,33,48,76,41,78,52,88,62,72,75,80,82,80,46,101,60,32,44,47,32,31,26,49,29,70,34,82,94,36,77,42,41,47,26,49,72,42,47,35,72,58,55,62,33,40,38,77,65,56,31,53,34,25,40,47,42,77,54,55,91,91,53,65,59,50,45,68,23,36,26,64,51,66,32,67,55,61,25,38,32,33,38,50,34,78,76,34,97,40,54,82,71,90,55,85,54,70,50,71,50,69,30,12,66,87,22,50,65,53,23,44,76,73,63,31,52,72,42,81,50,77,84,66,73,83,72,85,69,71,127

Mean predicted aligned error: 6.86 Å

Secondary structure (DSSP, 8-state):
----TT----EEEEEEEE-TTSS-EEEEEEEE---HHHHHHHTEEE-EETTTTEEPTTEEES--BS--EEEEEEETTTTEEEEEEE-GGGHHHHHHTTPEEE---PPPPPPBTTEEEEEEEEEETTEEEEEEEEEEHHHHHHS-HHHHHHTT-EE--TTS-HHHH-EES--BS--EEEEEEGGGSTT--S---SEEEEEE-GGGHHHHHHTT-EEEPPP---------

Foldseek 3Di:
DDPDQLPADFAKKWAWDAQAPDPDTATEIDTDSDDPVVCVLQVIDGQDDDPPNFGDFRYWYQFQFPDAKKKKADDPPDPDIDMDGGHPVNPVSNVVVVIDIGHGDDDQADDDPQWFKKWAWAGGPHDTATAIDTHGVVLVQLADPVNCVLQRIGTDDPPHRNSNRHTYRIPPDDAKKWKDASVLGPRNDDDDGDIDMDGGYPVSPVSNVVSVIDIDGDPRGPDDPPVD

Radius of gyration: 20.75 Å; Cα contacts (8 Å, |Δi|>4): 473; chains: 1; bounding box: 51×39×68 Å